Protein AF-A0A1F5RQN6-F1 (afdb_monomer)

Structure (mmCIF, N/CA/C/O backbone):
data_AF-A0A1F5RQN6-F1
#
_entry.id   AF-A0A1F5RQN6-F1
#
loop_
_atom_site.group_PDB
_atom_site.id
_atom_site.type_symbol
_atom_site.label_atom_id
_atom_site.label_alt_id
_atom_site.label_comp_id
_atom_site.label_asym_id
_atom_site.label_entity_id
_atom_site.label_seq_id
_atom_site.pdbx_PDB_ins_code
_atom_site.Cartn_x
_atom_site.Cartn_y
_atom_site.Cartn_z
_atom_site.occupancy
_atom_site.B_iso_or_equiv
_atom_site.auth_seq_id
_atom_site.auth_comp_id
_atom_site.auth_asym_id
_atom_site.auth_atom_id
_atom_site.pdbx_PDB_model_num
ATOM 1 N N . MET A 1 1 ? 6.051 15.902 18.518 1.00 79.50 1 MET A N 1
ATOM 2 C CA . MET A 1 1 ? 6.297 15.401 17.144 1.00 79.50 1 MET A CA 1
ATOM 3 C C . MET A 1 1 ? 7.301 16.284 16.442 1.00 79.50 1 MET A C 1
ATOM 5 O O . MET A 1 1 ? 7.229 17.501 16.579 1.00 79.50 1 MET A O 1
ATOM 9 N N . ARG A 1 2 ? 8.249 15.679 15.726 1.00 83.00 2 ARG A N 1
ATOM 10 C CA . ARG A 1 2 ? 9.379 16.375 15.097 1.00 83.00 2 ARG A CA 1
ATOM 11 C C . ARG A 1 2 ? 9.416 16.239 13.572 1.00 83.00 2 ARG A C 1
ATOM 13 O O . ARG A 1 2 ? 10.142 17.001 12.943 1.00 83.00 2 ARG A O 1
ATOM 20 N N . SER A 1 3 ? 8.643 15.328 12.976 1.00 94.00 3 SER A N 1
ATOM 21 C CA . SER A 1 3 ? 8.598 15.121 11.521 1.00 94.00 3 SER A CA 1
ATOM 22 C C . SER A 1 3 ? 7.196 14.785 11.002 1.00 94.00 3 SER A C 1
ATOM 24 O O . SER A 1 3 ? 6.334 14.342 11.763 1.00 94.00 3 SER A O 1
ATOM 26 N N . C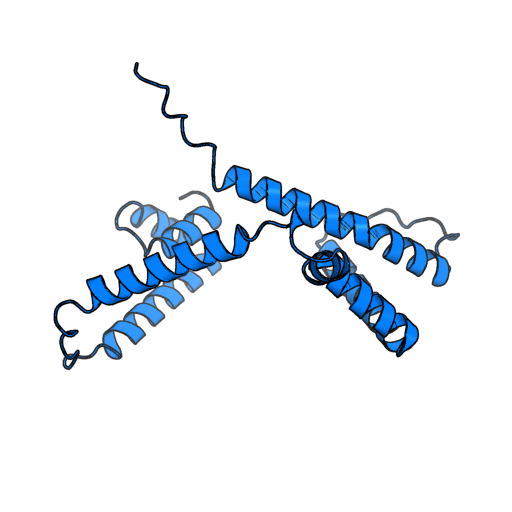YS A 1 4 ? 6.994 14.959 9.691 1.00 96.12 4 CYS A N 1
ATOM 27 C CA . CYS A 1 4 ? 5.764 14.561 9.001 1.00 96.12 4 CYS A CA 1
ATOM 28 C C . CYS A 1 4 ? 5.508 13.048 9.126 1.00 96.12 4 CYS A C 1
ATOM 30 O O . CYS A 1 4 ? 4.383 12.651 9.393 1.00 96.12 4 CYS A O 1
ATOM 32 N N . ASP A 1 5 ? 6.548 12.213 9.046 1.00 95.94 5 ASP A N 1
ATOM 33 C CA . ASP A 1 5 ? 6.421 10.750 9.163 1.00 95.94 5 ASP A CA 1
ATOM 34 C C . ASP A 1 5 ? 5.985 10.295 10.568 1.00 95.94 5 ASP A C 1
ATOM 36 O O . ASP A 1 5 ? 5.366 9.247 10.746 1.00 95.94 5 ASP A O 1
ATOM 40 N N . GLU A 1 6 ? 6.353 11.039 11.618 1.00 94.19 6 GLU A N 1
ATOM 41 C CA . GLU A 1 6 ? 5.825 10.801 12.969 1.00 94.19 6 GLU A CA 1
ATOM 42 C C . GLU A 1 6 ? 4.345 11.177 13.063 1.00 94.19 6 GLU A C 1
ATOM 44 O O . GLU A 1 6 ? 3.590 10.510 13.769 1.00 94.19 6 GLU A O 1
ATOM 49 N N . PHE A 1 7 ? 3.936 12.227 12.350 1.00 96.75 7 PHE A N 1
ATOM 50 C CA . PHE A 1 7 ? 2.548 12.666 12.279 1.00 96.75 7 PHE A CA 1
ATOM 51 C C . PHE A 1 7 ? 1.663 11.685 11.512 1.00 96.75 7 PHE A C 1
ATOM 53 O O . PHE A 1 7 ? 0.604 11.312 12.011 1.00 96.75 7 PHE A O 1
ATOM 60 N N . GLU A 1 8 ? 2.120 11.209 10.358 1.00 95.62 8 GLU A N 1
ATOM 61 C CA . GLU A 1 8 ? 1.417 10.200 9.562 1.00 95.62 8 GLU A CA 1
ATOM 62 C C . GLU A 1 8 ? 1.231 8.903 10.358 1.00 95.62 8 GLU A C 1
ATOM 64 O O . GLU A 1 8 ? 0.108 8.442 10.532 1.00 95.62 8 GLU A O 1
ATOM 69 N N . ARG A 1 9 ? 2.293 8.405 11.007 1.00 95.19 9 ARG A N 1
ATOM 70 C CA . ARG A 1 9 ? 2.189 7.231 11.891 1.00 95.19 9 ARG A CA 1
ATOM 71 C C . ARG A 1 9 ? 1.228 7.426 13.060 1.00 95.19 9 ARG A C 1
ATOM 73 O O . ARG A 1 9 ? 0.658 6.448 13.537 1.00 95.19 9 ARG A O 1
ATOM 80 N N . TRP A 1 10 ? 1.097 8.644 13.582 1.00 96.62 10 TRP A N 1
ATOM 81 C CA . TRP A 1 10 ? 0.136 8.947 14.645 1.00 96.62 10 TRP A CA 1
ATOM 82 C C . TRP A 1 10 ? -1.305 8.967 14.119 1.00 96.62 10 TRP A C 1
ATOM 84 O O . TRP A 1 10 ? -2.193 8.447 14.798 1.00 96.62 10 TRP A O 1
ATOM 94 N N . LEU A 1 11 ? -1.536 9.486 12.907 1.00 96.12 11 LEU A N 1
ATOM 95 C CA . LEU A 1 11 ? -2.833 9.380 12.232 1.00 96.12 11 LEU A CA 1
ATOM 96 C C . LEU A 1 11 ? -3.207 7.914 11.970 1.00 96.12 11 LEU A C 1
ATOM 98 O O . LEU A 1 11 ? -4.318 7.515 12.316 1.00 96.12 11 LEU A O 1
ATOM 102 N N . ASP A 1 12 ? -2.274 7.099 11.470 1.00 94.75 12 ASP A N 1
ATOM 103 C CA . ASP A 1 12 ? -2.488 5.667 11.194 1.00 94.75 12 ASP A CA 1
ATOM 104 C C . ASP A 1 12 ? -2.845 4.856 12.450 1.00 94.75 12 ASP A C 1
ATOM 106 O O . ASP A 1 12 ? -3.533 3.839 12.382 1.00 94.75 12 ASP A O 1
ATOM 110 N N . GLN A 1 13 ? -2.405 5.315 13.623 1.00 94.69 13 GLN A N 1
ATOM 111 C CA . GLN A 1 13 ? -2.754 4.724 14.919 1.00 94.69 13 GLN A CA 1
ATOM 112 C C . GLN A 1 13 ? -4.144 5.145 15.425 1.00 94.69 13 GLN A C 1
ATOM 114 O O . GLN A 1 13 ? -4.507 4.813 16.555 1.00 94.69 13 GLN A O 1
ATOM 119 N N . GLY A 1 14 ? -4.920 5.883 14.628 1.00 94.19 14 GLY A N 1
ATOM 120 C CA . GLY A 1 14 ? -6.246 6.364 15.008 1.00 94.19 14 GLY A CA 1
ATOM 121 C C . GLY A 1 14 ? -6.208 7.603 15.902 1.00 94.19 14 GLY A C 1
ATOM 122 O O . GLY A 1 14 ? -7.095 7.784 16.732 1.00 94.19 14 GLY A O 1
ATOM 123 N N . SER A 1 15 ? -5.186 8.453 15.757 1.00 94.44 15 SER A N 1
ATOM 124 C CA . SER A 1 15 ? -5.066 9.724 16.490 1.00 94.44 15 SER A CA 1
ATOM 125 C C . SER A 1 15 ? -5.155 9.573 18.022 1.00 94.44 15 SER A C 1
ATOM 127 O O . SER A 1 15 ? -6.013 10.192 18.664 1.00 94.44 15 SER A O 1
ATOM 129 N N . PRO A 1 16 ? -4.293 8.750 18.652 1.00 94.69 16 PRO A N 1
ATOM 130 C CA . PRO A 1 16 ? -4.359 8.508 20.088 1.00 94.69 16 PRO A CA 1
ATOM 131 C C . PRO A 1 16 ? -4.209 9.806 20.896 1.00 94.69 16 PRO A C 1
ATOM 133 O O . PRO A 1 16 ? -3.485 10.728 20.517 1.00 94.69 16 PRO A O 1
ATOM 136 N N . ALA A 1 17 ? -4.854 9.858 22.068 1.00 94.44 17 ALA A N 1
ATOM 137 C CA . ALA A 1 17 ? -4.801 11.027 22.954 1.00 94.44 17 ALA A CA 1
ATOM 138 C C . ALA A 1 17 ? -3.364 11.376 23.387 1.00 94.44 17 ALA A C 1
ATOM 140 O O . ALA A 1 17 ? -3.021 12.549 23.560 1.00 94.44 17 ALA A O 1
ATOM 141 N N . ALA A 1 18 ? -2.510 10.359 23.531 1.00 93.94 18 ALA A N 1
ATOM 142 C CA . ALA A 1 18 ? -1.083 10.546 23.740 1.00 93.94 18 ALA A CA 1
ATOM 143 C C . ALA A 1 18 ? -0.453 11.216 22.506 1.00 93.94 18 ALA A C 1
ATOM 145 O O . ALA A 1 18 ? -0.539 10.702 21.395 1.00 93.94 18 ALA A O 1
ATOM 146 N N . GLY A 1 19 ? 0.188 12.371 22.706 1.00 92.19 19 GLY A N 1
ATOM 147 C CA . GLY A 1 19 ? 0.828 13.128 21.624 1.00 92.19 19 GLY A CA 1
ATOM 148 C C . GLY A 1 19 ? -0.107 14.044 20.825 1.00 92.19 19 GLY A C 1
ATOM 149 O O . GLY A 1 19 ? 0.370 14.751 19.946 1.00 92.19 19 GLY A O 1
ATOM 150 N N . ALA A 1 20 ? -1.403 14.123 21.153 1.00 94.94 20 ALA A N 1
ATOM 151 C CA . ALA A 1 20 ? -2.356 14.953 20.407 1.00 94.94 20 ALA A CA 1
ATOM 152 C C . ALA A 1 20 ? -2.006 16.457 20.408 1.00 94.94 20 ALA A C 1
ATOM 154 O O . ALA A 1 20 ? -2.209 17.143 19.409 1.00 94.94 20 ALA A O 1
ATOM 155 N N . LEU A 1 21 ? -1.466 16.988 21.515 1.00 95.50 21 LEU A N 1
ATOM 156 C CA . LEU A 1 21 ? -1.033 18.393 21.589 1.00 95.50 21 LEU A CA 1
ATOM 157 C C . LEU A 1 21 ? 0.134 18.676 20.638 1.00 95.50 21 LEU A C 1
ATOM 159 O O . LEU A 1 21 ? 0.115 19.652 19.894 1.00 95.50 21 LEU A O 1
ATOM 163 N N . ASP A 1 22 ? 1.113 17.780 20.635 1.00 95.06 22 ASP A N 1
ATOM 164 C CA . ASP A 1 22 ? 2.277 17.827 19.762 1.00 95.06 22 ASP A CA 1
ATOM 165 C C . ASP A 1 22 ? 1.895 17.689 18.281 1.00 95.06 22 ASP A C 1
ATOM 167 O O . ASP A 1 22 ? 2.449 18.388 17.431 1.00 95.06 22 ASP A O 1
ATOM 171 N N . ALA A 1 23 ? 0.947 16.800 17.975 1.00 95.38 23 ALA A N 1
ATOM 172 C CA . ALA A 1 23 ? 0.424 16.583 16.632 1.00 95.38 23 ALA A CA 1
ATOM 173 C C . ALA A 1 23 ? -0.259 17.847 16.096 1.00 95.38 23 ALA A C 1
ATOM 175 O O . ALA A 1 23 ? 0.072 18.317 15.008 1.00 95.38 23 ALA A O 1
ATOM 176 N N . ARG A 1 24 ? -1.140 18.458 16.900 1.00 95.00 24 ARG A N 1
ATOM 177 C CA . ARG A 1 24 ? -1.833 19.708 16.547 1.00 95.00 24 ARG A CA 1
ATOM 178 C C . ARG A 1 24 ? -0.872 20.878 16.385 1.00 95.00 24 ARG A C 1
ATOM 180 O O . ARG A 1 24 ? -1.036 21.680 15.470 1.00 95.00 24 ARG A O 1
ATOM 187 N N . ALA A 1 25 ? 0.145 20.972 17.244 1.00 96.38 25 ALA A N 1
ATOM 188 C CA . ALA A 1 25 ? 1.187 21.985 17.105 1.00 96.38 25 ALA A CA 1
ATOM 189 C C . ALA A 1 25 ? 1.944 21.828 15.774 1.00 96.38 25 ALA A C 1
ATOM 191 O O . ALA A 1 25 ? 2.195 22.819 15.089 1.00 96.38 25 ALA A O 1
ATOM 192 N N . HIS A 1 26 ? 2.254 20.589 15.374 1.00 96.75 26 HIS A N 1
ATOM 193 C CA . HIS A 1 26 ? 2.890 20.306 14.088 1.00 96.75 26 HIS A CA 1
ATOM 194 C C . HIS A 1 26 ? 1.973 20.626 12.897 1.00 96.75 26 HIS A C 1
ATOM 196 O O . HIS A 1 26 ? 2.400 21.320 11.974 1.00 96.75 26 HIS A O 1
ATOM 202 N N . ALA A 1 27 ? 0.710 20.191 12.932 1.00 96.00 27 ALA A N 1
ATOM 203 C CA . ALA A 1 27 ? -0.275 20.497 11.895 1.00 96.00 27 ALA A CA 1
ATOM 204 C C . ALA A 1 27 ? -0.483 22.013 11.734 1.00 96.00 27 ALA A C 1
ATOM 206 O O . ALA A 1 27 ? -0.534 22.513 10.614 1.00 96.00 27 ALA A O 1
ATOM 207 N N . GLY A 1 28 ? -0.479 22.776 12.833 1.00 96.31 28 GLY A N 1
ATOM 208 C CA . GLY A 1 28 ? -0.529 24.241 12.791 1.00 96.31 28 GLY A CA 1
ATOM 209 C C . GLY A 1 28 ? 0.650 24.894 12.055 1.00 96.31 28 GLY A C 1
ATOM 210 O O . GLY A 1 28 ? 0.502 25.995 11.527 1.00 96.31 28 GLY A O 1
ATOM 211 N N . GLY A 1 29 ? 1.803 24.222 11.986 1.00 95.69 29 GLY A N 1
ATOM 212 C CA . GLY A 1 29 ? 2.990 24.683 11.261 1.00 95.69 29 GLY A CA 1
ATOM 213 C C . GLY A 1 29 ? 3.159 24.101 9.852 1.00 95.69 29 GLY A C 1
ATOM 214 O O . GLY A 1 29 ? 4.017 24.576 9.109 1.00 95.69 29 GLY A O 1
ATOM 215 N N . CYS A 1 30 ? 2.375 23.088 9.466 1.00 97.69 30 CYS A N 1
ATOM 216 C CA . CYS A 1 30 ? 2.558 22.337 8.223 1.00 97.69 30 CYS A CA 1
ATOM 217 C C . CYS A 1 30 ? 1.234 22.158 7.462 1.00 97.69 30 CYS A C 1
ATOM 219 O O . CYS A 1 30 ? 0.356 21.396 7.868 1.00 97.69 30 CYS A O 1
ATOM 221 N N . ALA A 1 31 ? 1.109 22.820 6.307 1.00 96.19 31 ALA A N 1
ATOM 222 C CA . ALA A 1 31 ? -0.130 22.838 5.526 1.00 96.19 31 ALA A CA 1
ATOM 223 C C . ALA A 1 31 ? -0.571 21.450 5.018 1.00 96.19 31 ALA A C 1
ATOM 225 O O . ALA A 1 31 ? -1.771 21.180 4.960 1.00 96.19 31 ALA A O 1
ATOM 226 N N . SER A 1 32 ? 0.371 20.566 4.667 1.00 95.12 32 SER A N 1
ATOM 227 C CA . SER A 1 32 ? 0.052 19.203 4.219 1.00 95.12 32 SER A CA 1
ATOM 228 C C . SER A 1 32 ? -0.484 18.343 5.364 1.00 95.12 32 SER A C 1
ATOM 230 O O . SER A 1 32 ? -1.524 17.707 5.207 1.00 95.12 32 SER A O 1
ATOM 232 N N . CYS A 1 33 ? 0.155 18.380 6.537 1.00 96.19 33 CYS A N 1
ATOM 233 C CA . CYS A 1 33 ? -0.312 17.659 7.724 1.00 96.19 33 CYS A CA 1
ATOM 234 C C . CYS A 1 33 ? -1.680 18.171 8.198 1.00 96.19 33 CYS A C 1
ATOM 236 O O . CYS A 1 33 ? -2.552 17.369 8.519 1.00 96.19 33 CYS A O 1
ATOM 238 N N . ALA A 1 34 ? -1.921 19.486 8.147 1.00 96.88 34 ALA A N 1
ATOM 239 C CA . ALA A 1 34 ? -3.237 20.057 8.443 1.00 96.88 34 ALA A CA 1
ATOM 240 C C . ALA A 1 34 ? -4.327 19.622 7.449 1.00 96.88 34 ALA A C 1
ATOM 242 O O . ALA A 1 34 ? -5.499 19.517 7.812 1.00 96.88 34 ALA A O 1
ATOM 243 N N . ALA A 1 35 ? -3.979 19.411 6.176 1.00 96.81 35 ALA A N 1
ATOM 244 C CA . ALA A 1 35 ? -4.917 18.874 5.193 1.00 96.81 35 ALA A CA 1
ATOM 245 C C . ALA A 1 35 ? -5.232 17.396 5.464 1.00 96.81 35 ALA A C 1
ATOM 247 O O . ALA A 1 35 ? -6.400 17.018 5.414 1.00 96.81 35 ALA A O 1
ATOM 248 N N . ALA A 1 36 ? -4.220 16.596 5.810 1.00 94.44 36 ALA A N 1
ATOM 249 C CA . ALA A 1 36 ? -4.395 15.192 6.178 1.00 94.44 36 ALA A CA 1
ATOM 250 C C . ALA A 1 36 ? -5.267 15.026 7.436 1.00 94.44 36 ALA A C 1
ATOM 252 O O . ALA A 1 36 ? -6.186 14.211 7.434 1.00 94.44 36 ALA A O 1
ATOM 253 N N . GLU A 1 37 ? -5.051 15.844 8.474 1.00 96.38 37 GLU A N 1
ATOM 254 C CA . GLU A 1 37 ? -5.879 15.829 9.691 1.00 96.38 37 GLU A CA 1
ATOM 255 C C . GLU A 1 37 ? -7.346 16.144 9.381 1.00 96.38 37 GLU A C 1
ATOM 257 O O . GLU A 1 37 ? -8.245 15.439 9.833 1.00 96.38 37 GLU A O 1
ATOM 262 N N . ARG A 1 38 ? -7.602 17.175 8.563 1.00 96.81 38 ARG A N 1
ATOM 263 C CA . ARG A 1 38 ? -8.968 17.525 8.149 1.00 96.81 38 ARG A CA 1
ATOM 264 C C . ARG A 1 38 ? -9.629 16.403 7.358 1.00 96.81 38 ARG A C 1
ATOM 266 O O . ARG A 1 38 ? -10.771 16.079 7.654 1.00 96.81 38 ARG A O 1
ATOM 273 N N . ALA A 1 39 ? -8.915 15.787 6.419 1.00 95.69 39 ALA A N 1
ATOM 274 C CA . ALA A 1 39 ? -9.438 14.659 5.654 1.00 95.69 39 ALA A CA 1
ATOM 275 C C . ALA A 1 39 ? -9.788 13.463 6.559 1.00 95.69 39 ALA A C 1
ATOM 277 O O . ALA A 1 39 ? -10.839 12.849 6.385 1.00 95.69 39 ALA A O 1
ATOM 278 N N . ALA A 1 40 ? -8.951 13.166 7.559 1.00 94.75 40 ALA A N 1
ATOM 279 C CA . ALA A 1 40 ? -9.232 12.122 8.543 1.00 94.75 40 ALA A CA 1
ATOM 280 C C . ALA A 1 40 ? -10.487 12.445 9.376 1.00 94.75 40 ALA A C 1
ATOM 282 O O . ALA A 1 40 ? -11.361 11.596 9.528 1.00 94.75 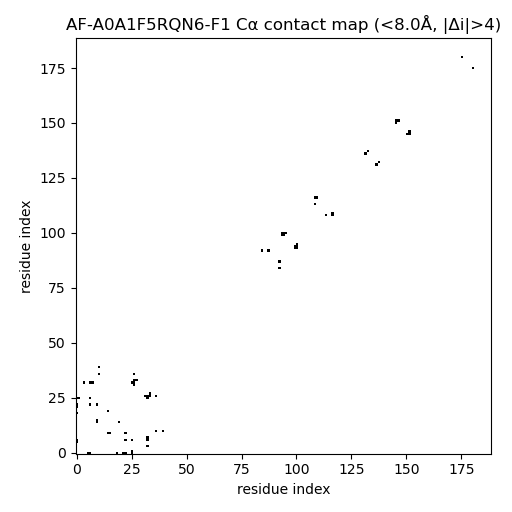4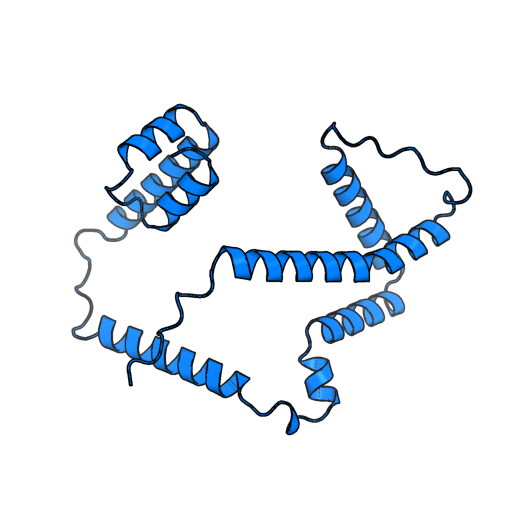0 ALA A O 1
ATOM 283 N N . LEU A 1 41 ? -10.628 13.686 9.854 1.00 94.31 41 LEU A N 1
ATOM 284 C CA . LEU A 1 41 ? -11.809 14.124 10.610 1.00 94.31 41 LEU A CA 1
ATOM 285 C C . LEU A 1 41 ? -13.091 14.129 9.765 1.00 94.31 41 LEU A C 1
ATOM 287 O O . LEU A 1 41 ? -14.154 13.761 10.261 1.00 94.31 41 LEU A O 1
ATOM 291 N N . GLU A 1 42 ? -13.005 14.537 8.498 1.00 95.56 42 GLU A N 1
ATOM 292 C CA . GLU A 1 42 ? -14.121 14.479 7.547 1.00 95.56 42 GLU A CA 1
ATOM 293 C C . GLU A 1 42 ? -14.571 13.034 7.313 1.00 95.56 42 GLU A C 1
ATOM 295 O O . GLU A 1 42 ? -15.773 12.760 7.311 1.00 95.56 42 GLU A O 1
ATOM 300 N N . LEU A 1 43 ? -13.622 12.102 7.179 1.00 92.81 43 LEU A N 1
ATOM 301 C CA . LEU A 1 43 ? -13.918 10.678 7.060 1.00 92.81 43 LEU A CA 1
ATOM 302 C C . LEU A 1 43 ? -14.592 10.136 8.326 1.00 92.81 43 LEU A C 1
ATOM 304 O O . LEU A 1 43 ? -15.620 9.472 8.219 1.00 92.81 43 LEU A O 1
ATOM 308 N N . GLU A 1 44 ? -14.073 10.453 9.513 1.00 91.75 44 GLU A N 1
ATOM 309 C CA . GLU A 1 44 ? -14.683 10.048 10.788 1.00 91.75 44 GLU A CA 1
ATOM 310 C C . GLU A 1 44 ? -16.103 10.611 10.949 1.00 91.75 44 GLU A C 1
ATOM 312 O O . GLU A 1 44 ? -17.021 9.901 11.360 1.00 91.75 44 GLU A O 1
ATOM 317 N N . ALA A 1 45 ? -16.335 11.863 10.547 1.00 91.00 45 ALA A N 1
ATOM 318 C CA . ALA A 1 45 ? -17.670 12.459 10.544 1.00 91.00 45 ALA A CA 1
ATOM 319 C C . ALA A 1 45 ? -18.610 11.775 9.531 1.00 91.00 45 ALA A C 1
ATOM 321 O O . ALA A 1 45 ? -19.782 11.517 9.833 1.00 91.00 45 ALA A O 1
ATOM 322 N N . ALA A 1 46 ? -18.114 11.443 8.337 1.00 90.19 46 ALA A N 1
ATOM 323 C CA . ALA A 1 46 ? -18.872 10.703 7.330 1.00 90.19 46 ALA A CA 1
ATOM 324 C C . ALA A 1 46 ? -19.219 9.286 7.815 1.00 90.19 46 ALA A C 1
ATOM 326 O O . ALA A 1 46 ? -20.343 8.819 7.630 1.00 90.19 46 ALA A O 1
ATOM 327 N N . LEU A 1 47 ? -18.293 8.619 8.503 1.00 87.75 47 LEU A N 1
ATOM 328 C CA . LEU A 1 47 ? -18.540 7.321 9.117 1.00 87.75 47 LEU A CA 1
ATOM 329 C C . LEU A 1 47 ? -19.548 7.442 10.259 1.00 87.75 47 LEU A C 1
ATOM 331 O O . LEU A 1 47 ? -20.499 6.666 10.289 1.00 87.75 47 LEU A O 1
ATOM 335 N N . ALA A 1 48 ? -19.417 8.423 11.150 1.00 86.44 48 ALA A N 1
ATOM 336 C CA . ALA A 1 48 ? -20.360 8.634 12.249 1.00 86.44 48 ALA A CA 1
ATOM 337 C C . ALA A 1 48 ? -21.790 8.916 11.752 1.00 86.44 48 ALA A C 1
ATOM 339 O O . ALA A 1 48 ? -22.759 8.439 12.340 1.00 86.44 48 ALA A O 1
ATOM 340 N N . THR A 1 49 ? -21.932 9.653 10.647 1.00 84.06 49 THR A N 1
ATOM 341 C CA . THR A 1 49 ? -23.240 9.922 10.027 1.00 84.06 49 THR A CA 1
ATOM 342 C C . THR A 1 49 ? -23.799 8.709 9.282 1.00 84.06 49 THR A C 1
ATOM 344 O O . THR A 1 49 ? -24.999 8.443 9.378 1.00 84.06 49 THR A O 1
ATOM 347 N N . ALA A 1 50 ? -22.955 7.934 8.592 1.00 79.44 50 ALA A N 1
ATOM 348 C CA . ALA A 1 50 ? -23.352 6.678 7.951 1.00 79.44 50 ALA A CA 1
ATOM 349 C C . ALA A 1 50 ? -23.785 5.613 8.976 1.00 79.44 50 ALA A C 1
ATOM 351 O O . ALA A 1 50 ? -24.747 4.881 8.746 1.00 79.44 50 ALA A O 1
ATOM 352 N N . HIS A 1 51 ? -23.132 5.574 10.139 1.00 71.19 51 HIS A N 1
ATOM 353 C CA . HIS A 1 51 ? -23.492 4.743 11.290 1.00 71.19 51 HIS A CA 1
ATOM 354 C C . HIS A 1 51 ? -24.588 5.394 12.151 1.00 71.19 51 HIS A C 1
ATOM 356 O O . HIS A 1 51 ? -24.518 5.333 13.375 1.00 71.19 51 HIS A O 1
ATOM 362 N N . GLY A 1 52 ? -25.587 6.039 11.530 1.00 65.75 52 GLY A N 1
ATOM 363 C CA . GLY A 1 52 ? -26.665 6.755 12.223 1.00 65.75 52 GLY A CA 1
ATOM 364 C C . GLY A 1 52 ? -27.377 5.936 13.322 1.00 65.75 52 GLY A C 1
ATOM 365 O O . GLY A 1 52 ? -27.143 4.742 13.475 1.00 65.75 52 GLY A O 1
ATOM 366 N N . PRO A 1 53 ? -28.321 6.523 14.080 1.00 63.25 53 PRO A N 1
ATOM 367 C CA . PRO A 1 53 ? -28.903 5.932 15.302 1.00 63.25 53 PRO A CA 1
ATOM 368 C C . PRO A 1 53 ? -29.615 4.571 15.130 1.00 63.25 53 PRO A C 1
ATOM 370 O O . PRO A 1 53 ? -30.053 3.978 16.111 1.00 63.25 53 PRO A O 1
ATOM 373 N N . ALA A 1 54 ? -29.719 4.065 13.900 1.00 60.84 54 ALA A N 1
ATOM 374 C CA . ALA A 1 54 ? -30.232 2.752 13.536 1.00 60.84 54 ALA A CA 1
ATOM 375 C C . ALA A 1 54 ? -29.120 1.728 13.217 1.00 60.84 54 ALA A C 1
ATOM 377 O O . ALA A 1 54 ? -29.344 0.821 12.410 1.00 60.84 54 ALA A O 1
ATOM 378 N N . VAL A 1 55 ? -27.927 1.838 13.823 1.00 68.69 55 VAL A N 1
ATOM 379 C CA . VAL A 1 55 ? -26.950 0.735 13.801 1.00 68.69 55 VAL A CA 1
ATOM 380 C C . VAL A 1 55 ? -27.618 -0.471 14.444 1.00 68.69 55 VAL A C 1
ATOM 382 O O . VAL A 1 55 ? -27.780 -0.560 15.661 1.00 68.69 55 VAL A O 1
ATOM 385 N N . THR A 1 56 ? -28.052 -1.397 13.595 1.00 74.12 56 THR A N 1
ATOM 386 C CA . THR A 1 56 ? -28.577 -2.675 14.051 1.00 74.12 56 THR A CA 1
ATOM 387 C C . THR A 1 56 ? -27.438 -3.356 14.802 1.00 74.12 56 THR A C 1
ATOM 389 O O . THR A 1 56 ? -26.352 -3.490 14.228 1.00 74.12 56 THR A O 1
ATOM 392 N N . PRO A 1 57 ? -27.626 -3.737 16.078 1.00 77.50 57 PRO A N 1
ATOM 393 C CA . PRO A 1 57 ? -26.564 -4.367 16.841 1.00 77.50 57 PRO A CA 1
ATOM 394 C C . PRO A 1 57 ? -26.061 -5.585 16.068 1.00 77.50 57 PRO A C 1
ATOM 396 O O . PRO A 1 57 ? -26.856 -6.392 15.576 1.00 77.50 57 PRO A O 1
ATOM 399 N N . ALA A 1 58 ? -24.738 -5.694 15.930 1.00 80.62 58 ALA A N 1
ATOM 400 C CA . ALA A 1 58 ? -24.135 -6.840 15.271 1.00 80.62 58 ALA A CA 1
ATOM 401 C C . ALA A 1 58 ? -24.642 -8.127 15.949 1.00 80.62 58 ALA A C 1
ATOM 403 O O . ALA A 1 58 ? -24.749 -8.161 17.182 1.00 80.62 58 ALA A O 1
ATOM 404 N N . PRO A 1 59 ? -24.957 -9.190 15.186 1.00 86.56 59 PRO A N 1
ATOM 405 C CA . PRO A 1 59 ? -25.415 -10.440 15.771 1.00 86.56 59 PRO A CA 1
ATOM 406 C C . PRO A 1 59 ? -24.443 -10.925 16.855 1.00 86.56 59 PRO A C 1
ATOM 408 O O . PRO A 1 59 ? -23.224 -10.791 16.682 1.00 86.56 59 PRO A O 1
ATOM 411 N N . PRO A 1 60 ? -24.934 -11.533 17.950 1.00 90.12 60 PRO A N 1
ATOM 412 C CA . PRO A 1 60 ? -24.057 -12.055 18.987 1.00 90.12 60 PRO A CA 1
ATOM 413 C C . PRO A 1 60 ? -23.019 -13.006 18.372 1.00 90.12 60 PRO A C 1
ATOM 415 O O . PRO A 1 60 ? -23.306 -13.800 17.467 1.00 90.12 60 PRO A O 1
ATOM 418 N N . GLY A 1 61 ? -21.766 -12.863 18.803 1.00 91.00 61 GLY A N 1
ATOM 419 C CA . GLY A 1 61 ? -20.654 -13.653 18.278 1.00 91.00 61 GLY A CA 1
ATOM 420 C C . GLY A 1 61 ? -20.230 -13.316 16.841 1.00 91.00 61 GLY A C 1
ATOM 421 O O . GLY A 1 61 ? -19.513 -14.113 16.239 1.00 91.00 61 GLY A O 1
ATOM 422 N N . PHE A 1 62 ? -20.647 -12.186 16.256 1.00 91.31 62 PHE A N 1
ATOM 423 C CA . PHE A 1 62 ? -20.154 -11.747 14.941 1.00 91.31 62 PHE A CA 1
ATOM 424 C C . PHE A 1 62 ? -18.632 -11.539 14.943 1.00 91.31 62 PHE A C 1
ATOM 426 O O . PHE A 1 62 ? -17.932 -12.198 14.177 1.00 91.31 62 PHE A O 1
ATOM 433 N N . THR A 1 63 ? -18.108 -10.713 15.855 1.00 92.94 63 THR A N 1
ATOM 434 C CA . THR A 1 63 ? -16.666 -10.431 15.945 1.00 92.94 63 THR A CA 1
ATOM 435 C C . THR A 1 63 ? -15.831 -11.698 16.175 1.00 92.94 63 THR A C 1
ATOM 437 O O . THR A 1 63 ? -14.921 -11.933 15.384 1.00 92.94 63 THR A O 1
ATOM 440 N N . PRO A 1 64 ? -16.156 -12.588 17.141 1.00 93.94 64 PRO A N 1
ATOM 441 C CA . PRO A 1 64 ? -15.461 -13.869 17.285 1.00 93.94 64 PRO A CA 1
ATOM 442 C C . PRO A 1 64 ? -15.453 -14.721 16.010 1.00 93.94 64 PRO A C 1
ATOM 444 O O . PRO A 1 64 ? -14.425 -15.301 15.676 1.00 93.94 64 PRO A O 1
ATOM 447 N N . ARG A 1 65 ? -16.569 -14.779 15.266 1.00 93.38 65 ARG A N 1
ATOM 448 C CA . ARG A 1 65 ? -16.654 -15.546 14.010 1.00 93.38 65 ARG A CA 1
ATOM 449 C C . ARG A 1 65 ? -15.795 -14.950 12.900 1.00 93.38 65 ARG A C 1
ATOM 451 O O . ARG A 1 65 ? -15.143 -15.701 12.179 1.00 93.38 65 ARG A O 1
ATOM 458 N N . VAL A 1 66 ? -15.793 -13.626 12.755 1.00 94.56 66 VAL A N 1
ATOM 459 C CA . VAL A 1 66 ? -14.948 -12.934 11.771 1.00 94.56 66 VAL A CA 1
ATOM 460 C C . VAL A 1 66 ? -13.476 -13.145 12.104 1.00 94.56 66 VAL A C 1
ATOM 462 O O . VAL A 1 66 ? -12.723 -13.570 11.235 1.00 94.56 66 VAL A O 1
ATOM 465 N N . MET A 1 67 ? -13.085 -12.949 13.364 1.00 93.31 67 MET A N 1
ATOM 466 C CA . MET A 1 67 ? -11.702 -13.149 13.800 1.00 93.31 67 MET A CA 1
ATOM 467 C C . MET A 1 67 ? -11.250 -14.604 13.636 1.00 93.31 67 MET A C 1
ATOM 469 O O . MET A 1 67 ? -10.163 -14.840 13.120 1.00 93.31 67 MET A O 1
ATOM 473 N N . ALA A 1 68 ? -12.097 -15.581 13.974 1.00 94.50 68 ALA A N 1
ATOM 474 C CA . ALA A 1 68 ? -11.801 -16.995 13.738 1.00 94.50 68 ALA A CA 1
ATOM 475 C C . ALA A 1 68 ? -11.623 -17.308 12.243 1.00 94.50 68 ALA A C 1
ATOM 477 O O . ALA A 1 68 ? -10.758 -18.095 11.866 1.00 94.50 68 ALA A O 1
ATOM 478 N N . ARG A 1 69 ? -12.415 -16.670 11.373 1.00 92.06 69 ARG A N 1
ATOM 479 C CA . ARG A 1 69 ? -12.292 -16.837 9.921 1.00 92.06 69 ARG A CA 1
ATOM 480 C C . ARG A 1 69 ? -11.018 -16.198 9.372 1.00 92.06 69 ARG A C 1
ATOM 482 O O . ARG A 1 69 ? -10.397 -16.797 8.502 1.00 92.06 69 ARG A O 1
ATOM 489 N N . ILE A 1 70 ? -10.633 -15.020 9.865 1.00 92.44 70 ILE A N 1
ATOM 490 C CA . ILE A 1 70 ? -9.370 -14.363 9.496 1.00 92.44 70 ILE A CA 1
ATOM 491 C C . ILE A 1 70 ? -8.188 -15.241 9.911 1.00 92.44 70 ILE A C 1
ATOM 493 O O . ILE A 1 70 ? -7.356 -15.549 9.063 1.00 92.44 70 ILE A O 1
ATOM 497 N N . ALA A 1 71 ? -8.172 -15.729 11.155 1.00 90.88 71 ALA A N 1
ATOM 498 C CA . ALA A 1 71 ? -7.130 -16.630 11.645 1.00 90.88 71 ALA A CA 1
ATOM 499 C C . ALA A 1 71 ? -7.015 -17.897 10.778 1.00 90.88 71 ALA A C 1
ATOM 501 O O . ALA A 1 71 ? -5.929 -18.233 10.316 1.00 90.88 71 ALA A O 1
ATOM 502 N N . ALA A 1 72 ? -8.144 -18.537 10.450 1.00 90.62 72 ALA A N 1
ATOM 503 C CA . ALA A 1 72 ? -8.155 -19.706 9.572 1.00 90.62 72 ALA A CA 1
ATOM 504 C C . ALA A 1 72 ? -7.615 -19.402 8.159 1.00 90.62 72 ALA A C 1
ATOM 506 O O . ALA A 1 72 ? -6.934 -20.235 7.562 1.00 90.62 72 ALA A O 1
ATOM 507 N N . PHE A 1 73 ? -7.896 -18.215 7.608 1.00 87.69 73 PHE A N 1
ATOM 508 C CA . PHE A 1 73 ? -7.329 -17.788 6.325 1.00 87.69 73 PHE A CA 1
ATOM 509 C C . PHE A 1 73 ? -5.825 -17.535 6.403 1.00 87.69 73 PHE A C 1
ATOM 511 O O . PHE A 1 73 ? -5.106 -17.887 5.470 1.00 87.69 73 PHE A O 1
ATOM 518 N N . GLU A 1 74 ? -5.343 -16.924 7.482 1.00 84.38 74 GLU A N 1
ATOM 519 C CA . GLU A 1 74 ? -3.915 -16.681 7.686 1.00 84.38 74 GLU A CA 1
ATOM 520 C C . GLU A 1 74 ? -3.146 -17.993 7.835 1.00 84.38 74 GLU A C 1
ATOM 522 O O . GLU A 1 74 ? -2.139 -18.182 7.152 1.00 84.38 74 GLU A O 1
ATOM 527 N N . GLU A 1 75 ? -3.664 -18.930 8.628 1.00 83.75 75 GLU A N 1
ATOM 528 C CA . GLU A 1 75 ? -3.122 -20.285 8.759 1.00 83.75 75 GLU A CA 1
ATOM 529 C C . GLU A 1 75 ? -3.107 -21.015 7.412 1.00 83.75 75 GLU A C 1
ATOM 531 O O . GLU A 1 75 ? -2.079 -21.567 7.017 1.00 83.75 75 GLU A O 1
ATOM 536 N N . ALA A 1 76 ? -4.208 -20.959 6.654 1.00 80.94 76 ALA A N 1
ATOM 537 C CA . ALA A 1 76 ? -4.284 -21.563 5.327 1.00 80.94 76 ALA A CA 1
ATOM 538 C C . ALA A 1 76 ? -3.313 -20.912 4.332 1.00 80.94 76 ALA A C 1
ATOM 540 O O . ALA A 1 76 ? -2.723 -21.608 3.508 1.00 80.94 76 ALA A O 1
ATOM 541 N N . ARG A 1 77 ? -3.111 -19.591 4.402 1.00 76.25 77 ARG A N 1
ATOM 542 C CA . ARG A 1 77 ? -2.150 -18.873 3.554 1.00 76.25 77 ARG A CA 1
ATOM 543 C C . ARG A 1 77 ? -0.716 -19.279 3.879 1.00 76.25 77 ARG A C 1
ATOM 545 O O . ARG A 1 77 ? 0.057 -19.534 2.962 1.00 76.25 77 ARG A O 1
ATOM 552 N N . VAL A 1 78 ? -0.373 -19.372 5.164 1.00 73.81 78 VAL A N 1
ATOM 553 C CA . VAL A 1 78 ? 0.943 -19.850 5.611 1.00 73.81 78 VAL A CA 1
ATOM 554 C C . VAL A 1 78 ? 1.155 -21.304 5.182 1.00 73.81 78 VAL A C 1
ATOM 556 O O . VAL A 1 78 ? 2.212 -21.622 4.648 1.00 73.81 78 VAL A O 1
ATOM 559 N N . ALA A 1 79 ? 0.143 -22.165 5.317 1.00 70.06 79 ALA A N 1
ATOM 560 C CA . ALA A 1 79 ? 0.203 -23.553 4.862 1.00 70.06 79 ALA A CA 1
ATOM 561 C C . ALA A 1 79 ? 0.316 -23.676 3.329 1.00 70.06 79 ALA A C 1
ATOM 563 O O . ALA A 1 79 ? 1.056 -24.521 2.835 1.00 70.06 79 ALA A O 1
ATOM 564 N N . ALA A 1 80 ? -0.367 -22.816 2.569 1.00 64.75 80 ALA A N 1
ATOM 565 C CA . ALA A 1 80 ? -0.276 -22.774 1.110 1.00 64.75 80 ALA A CA 1
ATOM 566 C C . ALA A 1 80 ? 1.099 -22.289 0.624 1.00 64.75 80 ALA A C 1
ATOM 568 O O . ALA A 1 80 ? 1.582 -22.757 -0.401 1.00 64.75 80 ALA A O 1
ATOM 569 N N . TRP A 1 81 ? 1.750 -21.386 1.358 1.00 62.19 81 TRP A N 1
ATOM 570 C CA . TRP A 1 81 ? 3.139 -20.993 1.094 1.00 62.19 81 TRP A CA 1
ATOM 571 C C . TRP A 1 81 ? 4.164 -22.008 1.604 1.00 62.19 81 TRP A C 1
ATOM 573 O O . TRP A 1 81 ? 5.299 -22.002 1.143 1.00 62.19 81 TRP A O 1
ATOM 583 N N . ALA A 1 82 ? 3.763 -22.894 2.515 1.00 60.06 82 ALA A N 1
ATOM 584 C CA . ALA A 1 82 ? 4.556 -24.029 2.971 1.00 60.06 82 ALA A CA 1
ATOM 585 C C . ALA A 1 82 ? 4.388 -25.280 2.088 1.00 60.06 82 ALA A C 1
ATOM 587 O O . ALA A 1 82 ? 4.951 -26.325 2.419 1.00 60.06 82 ALA A O 1
ATOM 588 N N . LEU A 1 83 ? 3.638 -25.203 0.976 1.00 59.16 83 LEU A N 1
ATOM 589 C CA . LEU A 1 83 ? 3.724 -26.216 -0.075 1.00 59.16 83 LEU A CA 1
ATOM 590 C C . LEU A 1 83 ? 5.182 -26.294 -0.514 1.00 59.16 83 LEU A C 1
ATOM 592 O O . LEU A 1 83 ? 5.737 -25.324 -1.019 1.00 59.16 83 LEU A O 1
ATOM 596 N N . ASP A 1 84 ? 5.782 -27.451 -0.255 1.00 62.19 84 ASP A N 1
ATOM 597 C CA . ASP A 1 84 ? 7.192 -27.724 -0.468 1.00 62.19 84 ASP A CA 1
ATOM 598 C C . ASP A 1 84 ? 7.576 -27.322 -1.897 1.00 62.19 84 ASP A C 1
ATOM 600 O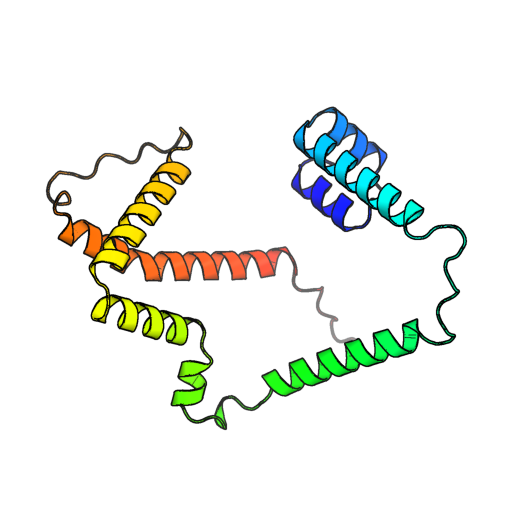 O . ASP A 1 84 ? 7.163 -27.963 -2.869 1.00 62.19 84 ASP A O 1
ATOM 604 N N . ASP A 1 85 ? 8.343 -26.237 -2.036 1.00 61.38 85 ASP A N 1
ATOM 605 C CA . ASP A 1 85 ? 8.828 -25.735 -3.326 1.00 61.38 85 ASP A CA 1
ATOM 606 C C . ASP A 1 85 ? 9.505 -26.872 -4.115 1.00 61.38 85 ASP A C 1
ATOM 608 O O . ASP A 1 85 ? 9.480 -26.904 -5.347 1.00 61.38 85 ASP A O 1
ATOM 612 N N . ALA A 1 86 ? 10.063 -27.869 -3.418 1.00 63.00 86 ALA A N 1
ATOM 613 C CA . ALA A 1 86 ? 10.661 -29.059 -4.006 1.00 63.00 86 ALA A CA 1
ATOM 614 C C . ALA A 1 86 ? 9.670 -29.948 -4.787 1.00 63.00 86 ALA A C 1
ATOM 616 O O . ALA A 1 86 ? 10.085 -30.575 -5.766 1.00 63.00 86 ALA A O 1
ATOM 617 N N . ALA A 1 87 ? 8.388 -29.980 -4.410 1.00 76.19 87 ALA A N 1
ATOM 618 C CA . ALA A 1 87 ? 7.365 -30.840 -5.012 1.00 76.19 87 ALA A CA 1
ATOM 619 C C . ALA A 1 87 ? 6.779 -30.281 -6.321 1.00 76.19 87 ALA A C 1
ATOM 621 O O . ALA A 1 87 ? 6.171 -31.020 -7.100 1.00 76.19 87 ALA A O 1
ATOM 622 N N . LEU A 1 88 ? 6.965 -28.987 -6.591 1.00 77.50 88 LEU A N 1
ATOM 623 C CA . LEU A 1 88 ? 6.490 -28.363 -7.820 1.00 77.50 88 LEU A CA 1
ATOM 624 C C . LEU A 1 88 ? 7.473 -28.607 -8.979 1.00 77.50 88 LEU A C 1
ATOM 626 O O . LEU A 1 88 ? 8.689 -28.445 -8.815 1.00 77.50 88 LEU A O 1
ATOM 630 N N . PRO A 1 89 ? 6.980 -28.935 -10.190 1.00 85.12 89 PRO A N 1
ATOM 631 C CA . PRO A 1 89 ? 7.814 -28.969 -11.383 1.00 85.12 89 PRO A CA 1
ATOM 632 C C . PRO A 1 89 ? 8.556 -27.642 -11.578 1.00 85.12 89 PRO A C 1
ATOM 634 O O . PRO A 1 89 ? 8.007 -26.565 -11.339 1.00 85.12 89 PRO A O 1
ATOM 637 N N . TRP A 1 90 ? 9.800 -27.702 -12.058 1.00 84.50 90 TRP A N 1
ATOM 638 C CA . TRP A 1 90 ? 10.671 -26.525 -12.175 1.00 84.50 90 TRP A CA 1
ATOM 639 C C . TRP A 1 90 ? 10.054 -25.377 -12.990 1.00 84.50 90 TRP A C 1
ATOM 641 O O . TRP A 1 90 ? 10.310 -24.214 -12.693 1.00 84.50 90 TRP A O 1
ATOM 651 N N . TRP A 1 91 ? 9.216 -25.690 -13.980 1.00 80.56 91 TRP A N 1
ATOM 652 C CA . TRP A 1 91 ? 8.525 -24.698 -14.803 1.00 80.56 91 TRP A CA 1
ATOM 653 C C . TRP A 1 91 ? 7.391 -23.994 -14.043 1.00 80.56 91 TRP A C 1
ATOM 655 O O . TRP A 1 91 ? 7.170 -22.806 -14.260 1.00 80.56 91 TRP A O 1
ATOM 665 N N . VAL A 1 92 ? 6.724 -24.677 -13.103 1.00 80.44 92 VAL A N 1
ATOM 666 C CA . VAL A 1 92 ? 5.720 -24.063 -12.214 1.00 80.44 92 VAL A CA 1
ATOM 667 C C . VAL A 1 92 ? 6.405 -23.118 -11.236 1.00 80.44 92 VAL A C 1
ATOM 669 O O . VAL A 1 92 ? 5.956 -21.990 -11.068 1.00 80.44 92 VAL A O 1
ATOM 672 N N . ARG A 1 93 ? 7.541 -23.534 -10.657 1.00 78.44 93 ARG A N 1
ATOM 673 C CA . ARG A 1 93 ? 8.367 -22.655 -9.812 1.00 78.44 93 ARG A CA 1
ATOM 674 C C . ARG A 1 93 ? 8.833 -21.417 -10.566 1.00 78.44 93 ARG A C 1
ATOM 676 O O . ARG A 1 93 ? 8.757 -20.311 -10.047 1.00 78.44 93 ARG A O 1
ATOM 683 N N . ALA A 1 94 ? 9.292 -21.603 -11.801 1.00 76.62 94 ALA A N 1
ATOM 684 C CA . ALA A 1 94 ? 9.699 -20.498 -12.651 1.00 76.62 94 ALA A CA 1
ATOM 685 C C . ALA A 1 94 ? 8.519 -19.550 -12.922 1.00 76.62 94 ALA A C 1
ATOM 687 O O . ALA A 1 94 ? 8.691 -18.348 -12.789 1.00 76.62 94 ALA A O 1
ATOM 688 N N . ALA A 1 95 ? 7.316 -20.060 -13.207 1.00 75.44 95 ALA A N 1
ATOM 689 C CA . ALA A 1 95 ? 6.126 -19.233 -13.432 1.00 75.44 95 ALA A CA 1
ATOM 690 C C . ALA A 1 95 ? 5.599 -18.534 -12.161 1.00 75.44 95 ALA A C 1
ATOM 692 O O . ALA A 1 95 ? 5.047 -17.440 -12.253 1.00 75.44 95 ALA A O 1
ATOM 693 N N . ALA A 1 96 ? 5.781 -19.139 -10.984 1.00 76.62 96 ALA A N 1
ATOM 694 C CA . ALA A 1 96 ? 5.398 -18.559 -9.696 1.00 76.62 96 ALA A CA 1
ATOM 695 C C . ALA A 1 96 ? 6.330 -17.417 -9.256 1.00 76.62 96 ALA A C 1
ATOM 697 O O . ALA A 1 96 ? 5.955 -16.600 -8.413 1.00 76.6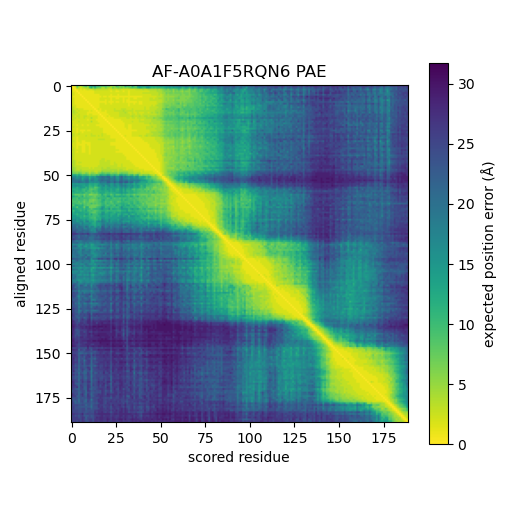2 96 ALA A O 1
ATOM 698 N N . GLN A 1 97 ? 7.534 -17.327 -9.833 1.00 77.19 97 GLN A N 1
ATOM 699 C CA . GLN A 1 97 ? 8.441 -16.218 -9.573 1.00 77.19 97 GLN A CA 1
ATOM 700 C C . GLN A 1 97 ? 7.990 -14.967 -10.346 1.00 77.19 97 GLN A C 1
ATOM 702 O O . GLN A 1 97 ? 8.008 -14.965 -11.582 1.00 77.19 97 GLN A O 1
ATOM 707 N N . PRO A 1 98 ? 7.660 -13.859 -9.653 1.00 73.69 98 PRO A N 1
ATOM 708 C CA . PRO A 1 98 ? 7.170 -12.642 -10.301 1.00 73.69 98 PRO A CA 1
ATOM 709 C C . PRO A 1 98 ? 8.195 -12.051 -11.278 1.00 73.69 98 PRO A C 1
ATOM 711 O O . PRO A 1 98 ? 7.818 -11.483 -12.300 1.00 73.69 98 PRO A O 1
ATOM 714 N N . ALA A 1 99 ? 9.492 -12.242 -11.013 1.00 75.94 99 ALA A N 1
ATOM 715 C CA . ALA A 1 99 ? 10.567 -11.817 -11.906 1.00 75.94 99 ALA A CA 1
ATOM 716 C C . ALA A 1 99 ? 10.532 -12.548 -13.257 1.00 75.94 99 ALA A C 1
ATOM 718 O O . ALA A 1 99 ? 10.688 -11.921 -14.302 1.00 75.94 99 ALA A O 1
ATOM 719 N N . THR A 1 100 ? 10.288 -13.858 -13.252 1.00 74.62 100 THR A N 1
ATOM 720 C CA . THR A 1 100 ? 10.250 -14.670 -14.473 1.00 74.62 100 THR A CA 1
ATOM 721 C C . THR A 1 100 ? 8.982 -14.395 -15.271 1.00 74.62 100 THR A C 1
ATOM 723 O O . THR A 1 100 ? 9.056 -14.242 -16.487 1.00 74.62 100 THR A O 1
ATOM 726 N N . ALA A 1 101 ? 7.832 -14.247 -14.602 1.00 76.56 101 ALA A N 1
ATOM 727 C CA . ALA A 1 101 ? 6.596 -13.823 -15.260 1.00 76.56 101 ALA A CA 1
ATOM 728 C C . ALA A 1 101 ? 6.782 -12.466 -15.961 1.00 76.56 101 ALA A C 1
ATOM 730 O O . ALA A 1 101 ? 6.439 -12.318 -17.135 1.00 76.56 101 ALA A O 1
ATOM 731 N N . LEU A 1 102 ? 7.410 -11.504 -15.278 1.00 77.00 102 LEU A N 1
ATOM 732 C CA . LEU A 1 102 ? 7.718 -10.190 -15.838 1.00 77.00 102 LEU A CA 1
ATOM 733 C C . LEU A 1 102 ? 8.721 -10.281 -17.000 1.00 77.00 102 LEU A C 1
ATOM 735 O O . LEU A 1 102 ? 8.509 -9.644 -18.029 1.00 77.00 102 LEU A O 1
ATOM 739 N N . ALA A 1 103 ? 9.757 -11.116 -16.893 1.00 80.94 103 ALA A N 1
ATOM 740 C CA . ALA A 1 103 ? 10.712 -11.355 -17.976 1.00 80.94 103 ALA A CA 1
ATOM 741 C C . ALA A 1 103 ? 10.050 -11.980 -19.216 1.00 80.94 103 ALA A C 1
ATOM 743 O O . ALA A 1 103 ? 10.324 -11.549 -20.334 1.00 80.94 103 ALA A O 1
ATOM 744 N N . CYS A 1 104 ? 9.143 -12.947 -19.040 1.00 79.38 104 CYS A N 1
ATOM 745 C CA . CYS A 1 104 ? 8.384 -13.546 -20.138 1.00 79.38 104 CYS A CA 1
ATOM 746 C C . CYS A 1 104 ? 7.439 -12.538 -20.800 1.00 79.38 104 CYS A C 1
ATOM 748 O O . CYS A 1 104 ? 7.369 -12.490 -22.028 1.00 79.38 104 CYS A O 1
ATOM 750 N N . VAL A 1 105 ? 6.748 -11.709 -20.009 1.00 79.88 105 VAL A N 1
ATOM 751 C CA . VAL A 1 105 ? 5.883 -10.641 -20.532 1.00 79.88 105 VAL A CA 1
ATOM 752 C C . VAL A 1 1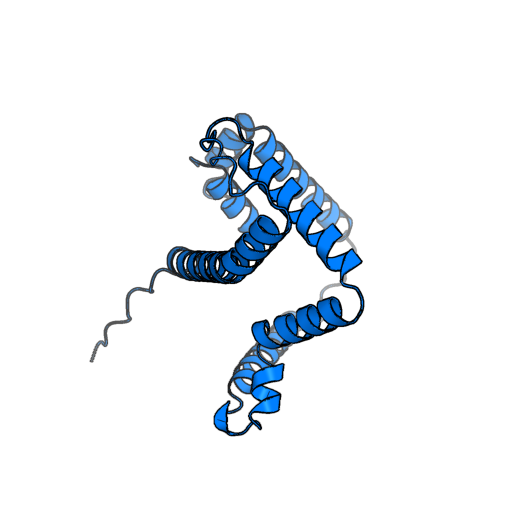05 ? 6.705 -9.620 -21.313 1.00 79.88 105 VAL A C 1
ATOM 754 O O . VAL A 1 105 ? 6.338 -9.298 -22.440 1.00 79.88 105 VAL A O 1
ATOM 757 N N . LEU A 1 106 ? 7.837 -9.160 -20.770 1.00 77.56 106 LEU A N 1
ATOM 758 C CA . LEU A 1 106 ? 8.739 -8.242 -21.469 1.00 77.56 106 LEU A CA 1
ATOM 759 C C . LEU A 1 106 ? 9.301 -8.867 -22.748 1.00 77.56 106 LEU A C 1
ATOM 761 O O . LEU A 1 106 ? 9.270 -8.222 -23.790 1.00 77.56 106 LEU A O 1
ATOM 765 N N . GLY A 1 107 ? 9.753 -10.122 -22.701 1.00 80.25 107 GLY A N 1
ATOM 766 C CA . GLY A 1 107 ? 10.247 -10.844 -23.875 1.00 80.25 107 GLY A CA 1
ATOM 767 C C . GLY A 1 107 ? 9.181 -10.984 -24.964 1.00 80.25 107 GLY A C 1
ATOM 768 O O . GLY A 1 107 ? 9.448 -10.705 -26.131 1.00 80.25 107 GLY A O 1
ATOM 769 N N . GLY A 1 108 ? 7.948 -11.326 -24.583 1.00 80.25 108 GLY A N 1
ATOM 770 C CA . GLY A 1 108 ? 6.806 -11.348 -25.497 1.00 80.25 108 GLY A CA 1
ATOM 771 C C . GLY A 1 108 ? 6.496 -9.968 -26.082 1.00 80.25 108 GLY A C 1
ATOM 772 O O . GLY A 1 108 ? 6.236 -9.853 -27.279 1.00 80.25 108 GLY A O 1
ATOM 773 N N . LEU A 1 109 ? 6.588 -8.910 -25.270 1.00 73.31 109 LEU A N 1
ATOM 774 C CA . LEU A 1 109 ? 6.386 -7.533 -25.722 1.00 73.31 109 LEU A CA 1
ATOM 775 C C . LEU A 1 109 ? 7.464 -7.092 -26.722 1.00 73.31 109 LEU A C 1
ATOM 777 O O . LEU A 1 109 ? 7.135 -6.438 -27.708 1.00 73.31 109 LEU A O 1
ATOM 781 N N . VAL A 1 110 ? 8.725 -7.477 -26.496 1.00 80.31 110 VAL A N 1
ATOM 782 C CA . VAL A 1 110 ? 9.849 -7.201 -27.407 1.00 80.31 110 VAL A CA 1
ATOM 783 C C . VAL A 1 110 ? 9.619 -7.859 -28.768 1.00 80.31 110 VAL A C 1
ATOM 785 O O . VAL A 1 110 ? 9.850 -7.221 -29.792 1.00 80.31 110 VAL A O 1
ATOM 788 N N . VAL A 1 111 ? 9.139 -9.107 -28.789 1.00 87.44 111 VAL A N 1
ATOM 789 C CA . VAL A 1 111 ? 8.886 -9.844 -30.039 1.00 87.44 111 VAL A CA 1
ATOM 790 C C . VAL A 1 111 ? 7.647 -9.319 -30.771 1.00 87.44 111 VAL A C 1
ATOM 792 O O . VAL A 1 111 ? 7.664 -9.216 -31.994 1.00 87.44 111 VAL A O 1
ATOM 795 N N . TRP A 1 112 ? 6.572 -8.982 -30.052 1.00 86.25 112 TRP A N 1
ATOM 796 C CA . TRP A 1 112 ? 5.307 -8.573 -30.674 1.00 86.25 112 TRP A CA 1
ATOM 797 C C . TRP A 1 112 ? 5.293 -7.086 -31.059 1.00 86.25 112 TRP A C 1
ATOM 799 O O . TRP A 1 112 ? 4.879 -6.735 -32.163 1.00 86.25 112 TRP A O 1
ATOM 809 N N . LYS A 1 113 ? 5.718 -6.186 -30.167 1.00 88.00 113 LYS A N 1
ATOM 810 C CA . LYS A 1 113 ? 5.600 -4.731 -30.362 1.00 88.00 113 LYS A CA 1
ATOM 811 C C . LYS A 1 113 ? 6.863 -3.986 -29.912 1.00 88.00 113 LYS A C 1
ATOM 813 O O . LYS A 1 113 ? 6.830 -3.285 -28.895 1.00 88.00 113 LYS A O 1
ATOM 818 N N . PRO A 1 114 ? 7.956 -4.055 -30.692 1.00 81.06 114 PRO A N 1
ATOM 819 C CA . PRO A 1 114 ? 9.206 -3.374 -30.350 1.00 81.06 114 PRO A CA 1
ATOM 820 C C . PRO A 1 114 ? 9.040 -1.847 -30.245 1.00 81.06 114 PRO A C 1
ATOM 822 O O . PRO A 1 114 ? 9.653 -1.213 -29.389 1.00 81.06 114 PRO A O 1
ATOM 825 N N . GLU A 1 115 ? 8.158 -1.254 -31.053 1.00 86.44 115 GLU A N 1
ATOM 826 C CA . GLU A 1 115 ? 7.876 0.190 -31.069 1.00 86.44 115 GLU A CA 1
ATOM 827 C C . GLU A 1 115 ? 7.218 0.674 -29.766 1.00 86.44 115 GLU A C 1
ATOM 829 O O . GLU A 1 115 ? 7.583 1.716 -29.218 1.00 86.44 115 GLU A O 1
ATOM 834 N N . ALA A 1 116 ? 6.283 -0.112 -29.217 1.00 75.88 116 ALA A N 1
ATOM 835 C CA . ALA A 1 116 ? 5.626 0.210 -27.952 1.00 75.88 116 ALA A CA 1
ATOM 836 C C . ALA A 1 116 ? 6.638 0.212 -26.798 1.00 75.88 116 ALA A C 1
ATOM 838 O O . ALA A 1 116 ? 6.601 1.092 -25.937 1.00 75.88 116 ALA A O 1
ATOM 839 N N . LEU A 1 117 ? 7.589 -0.724 -26.820 1.00 77.19 117 LEU A N 1
ATOM 840 C CA . LEU A 1 117 ? 8.631 -0.830 -25.806 1.00 77.19 117 LEU A CA 1
ATOM 841 C C . LEU A 1 117 ? 9.619 0.342 -25.878 1.00 77.19 117 LEU A C 1
ATOM 843 O O . LEU A 1 117 ? 9.993 0.881 -24.840 1.00 77.19 117 LEU A O 1
ATOM 847 N N . GLN A 1 118 ? 9.967 0.800 -27.085 1.00 77.69 118 GLN A N 1
ATOM 848 C CA . GLN A 1 118 ? 10.764 2.018 -27.272 1.00 77.69 118 GLN A CA 1
ATOM 849 C C . GLN A 1 118 ? 10.042 3.256 -26.726 1.00 77.69 118 GLN A C 1
ATOM 851 O O . GLN A 1 118 ? 10.647 4.050 -26.007 1.00 77.69 118 GLN A O 1
ATOM 856 N N . SER A 1 119 ? 8.740 3.398 -26.999 1.00 78.81 119 SER A N 1
ATOM 857 C CA . SER A 1 119 ? 7.953 4.533 -26.496 1.00 78.81 119 SER A CA 1
ATOM 858 C C . SER A 1 119 ? 7.812 4.525 -24.968 1.00 78.81 119 SER A C 1
ATOM 860 O O . SER A 1 119 ? 7.955 5.566 -24.327 1.00 78.81 119 SER A O 1
ATOM 862 N N . ALA A 1 120 ? 7.620 3.346 -24.368 1.00 73.62 120 ALA A N 1
ATOM 863 C CA . ALA A 1 120 ? 7.543 3.180 -22.921 1.00 73.62 120 ALA A CA 1
ATOM 864 C C . ALA A 1 120 ? 8.899 3.441 -22.252 1.00 73.62 120 ALA A C 1
ATOM 866 O O . ALA A 1 120 ? 8.954 4.108 -21.221 1.00 73.62 120 ALA A O 1
ATOM 867 N N . ALA A 1 121 ? 9.995 2.971 -22.857 1.00 78.12 121 ALA A N 1
ATOM 868 C CA . ALA A 1 121 ? 11.348 3.234 -22.377 1.00 78.12 121 ALA A CA 1
ATOM 869 C C . ALA A 1 121 ? 11.683 4.732 -22.429 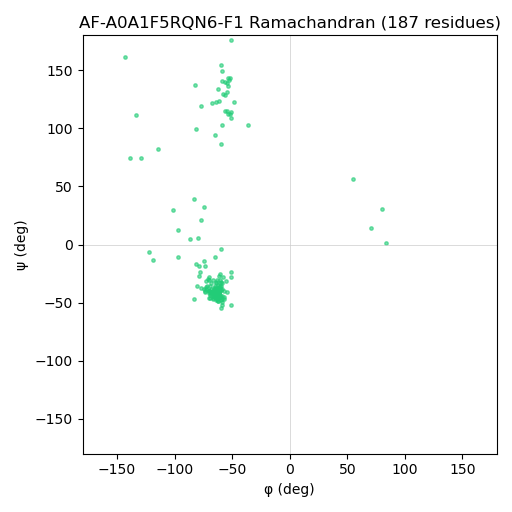1.00 78.12 121 ALA A C 1
ATOM 871 O O . ALA A 1 121 ? 12.204 5.274 -21.455 1.00 78.12 121 ALA A O 1
ATOM 872 N N . ALA A 1 122 ? 11.327 5.420 -23.519 1.00 78.50 122 ALA A N 1
ATOM 873 C CA . ALA A 1 122 ? 11.503 6.865 -23.640 1.00 78.50 122 ALA A CA 1
ATOM 874 C C . ALA A 1 122 ? 10.672 7.635 -22.598 1.00 78.50 122 ALA A C 1
ATOM 876 O O . ALA A 1 122 ? 11.189 8.550 -21.957 1.00 78.50 122 ALA A O 1
ATOM 877 N N . ALA A 1 123 ? 9.415 7.237 -22.373 1.00 75.56 123 ALA A N 1
ATOM 878 C CA . ALA A 1 123 ? 8.553 7.843 -21.358 1.00 75.56 123 ALA A CA 1
ATOM 879 C C . ALA A 1 123 ? 9.082 7.616 -19.932 1.00 75.56 123 ALA A C 1
ATOM 881 O O . ALA A 1 123 ? 9.112 8.549 -19.128 1.00 75.56 123 ALA A O 1
ATOM 882 N N . ALA A 1 124 ? 9.550 6.403 -19.625 1.00 76.31 124 ALA A N 1
ATOM 883 C CA . ALA A 1 124 ? 10.157 6.081 -18.338 1.00 76.31 124 ALA A CA 1
ATOM 884 C C . ALA A 1 124 ? 11.438 6.890 -18.104 1.00 76.31 124 ALA A C 1
ATOM 886 O O . ALA A 1 124 ? 11.629 7.431 -17.016 1.00 76.31 124 ALA A O 1
ATOM 887 N N . LEU A 1 125 ? 12.286 7.031 -19.128 1.00 78.81 125 LEU A N 1
ATOM 888 C CA . LEU A 1 125 ? 13.501 7.837 -19.053 1.00 78.81 125 LEU A CA 1
ATOM 889 C C . LEU A 1 125 ? 13.182 9.323 -18.841 1.00 78.81 125 LEU A C 1
ATOM 891 O O . LEU A 1 125 ? 13.801 9.953 -17.988 1.00 78.81 125 LEU A O 1
ATOM 895 N N . ALA A 1 126 ? 12.194 9.866 -19.555 1.00 76.12 126 ALA A N 1
ATOM 896 C CA . ALA A 1 126 ? 11.741 11.244 -19.374 1.00 76.12 126 ALA A CA 1
ATOM 897 C C . ALA A 1 126 ? 11.182 11.480 -17.961 1.00 76.12 126 ALA A C 1
ATOM 899 O O . ALA A 1 126 ? 11.474 12.500 -17.337 1.00 76.12 126 ALA A O 1
ATOM 900 N N . TRP A 1 127 ? 10.428 10.518 -17.424 1.00 74.00 127 TRP A N 1
ATOM 901 C CA . TRP A 1 127 ? 9.913 10.578 -16.057 1.00 74.00 127 TRP A CA 1
ATOM 902 C C . TRP A 1 127 ? 11.039 10.524 -15.015 1.00 74.00 127 TRP A C 1
ATOM 904 O O . TRP A 1 127 ? 11.060 11.337 -14.093 1.00 74.00 127 TRP A O 1
ATOM 914 N N . LEU A 1 128 ? 12.022 9.636 -15.197 1.00 73.12 128 LEU A N 1
ATOM 915 C CA . LEU A 1 128 ? 13.228 9.556 -14.363 1.00 73.12 128 LEU A CA 1
ATOM 916 C C . LEU A 1 128 ? 14.035 10.856 -14.404 1.00 73.12 128 LEU A C 1
ATOM 918 O O . LEU A 1 128 ? 14.432 11.365 -13.360 1.00 73.12 128 LEU A O 1
ATOM 922 N N . GLN A 1 129 ? 14.242 11.427 -15.589 1.00 74.31 129 GLN A N 1
ATOM 923 C CA . GLN A 1 129 ? 14.898 12.725 -15.743 1.00 74.31 129 GLN A CA 1
ATOM 924 C C . GLN A 1 129 ? 14.108 13.836 -15.041 1.00 74.31 129 GLN A C 1
ATOM 926 O O . GLN A 1 129 ? 14.713 14.666 -14.365 1.00 74.31 129 GLN A O 1
ATOM 931 N N . GLY A 1 130 ? 12.774 13.819 -15.127 1.00 69.25 130 GLY A N 1
ATOM 932 C CA . GLY A 1 130 ? 11.876 14.724 -14.403 1.00 69.25 130 GLY A CA 1
ATOM 933 C C . GLY A 1 130 ? 11.955 14.580 -12.878 1.00 69.25 130 GLY A C 1
ATOM 934 O O . GLY A 1 130 ? 11.956 15.574 -12.159 1.00 69.25 130 GLY A O 1
ATOM 935 N N . ALA A 1 131 ? 12.087 13.353 -12.372 1.00 65.38 131 ALA A N 1
ATOM 936 C CA . ALA A 1 131 ? 12.227 13.079 -10.942 1.00 65.38 131 ALA A CA 1
ATOM 937 C C . ALA A 1 131 ? 13.613 13.484 -10.399 1.00 65.38 131 ALA A C 1
ATOM 939 O O . ALA A 1 131 ? 13.733 13.993 -9.282 1.00 65.38 131 ALA A O 1
ATOM 940 N N . ILE A 1 132 ? 14.666 13.295 -11.202 1.00 60.47 132 ILE A N 1
ATOM 941 C CA . ILE A 1 132 ? 16.051 13.647 -10.850 1.00 60.47 132 ILE A CA 1
ATOM 942 C C . ILE A 1 132 ? 16.302 15.157 -10.994 1.00 60.47 132 ILE A C 1
ATOM 944 O O . ILE A 1 132 ? 17.158 15.696 -10.301 1.00 60.47 132 ILE A O 1
ATOM 948 N N . SER A 1 133 ? 15.519 15.873 -11.810 1.00 53.41 133 SER A N 1
ATOM 949 C CA . SER A 1 133 ? 15.610 17.336 -11.971 1.00 53.41 133 SER A CA 1
ATOM 950 C C . SER A 1 133 ? 14.987 18.142 -10.821 1.00 53.41 133 SER A C 1
ATOM 952 O O . SER A 1 133 ? 14.766 19.349 -10.939 1.00 53.41 133 SER A O 1
ATOM 954 N N . THR A 1 134 ? 14.838 17.530 -9.642 1.00 49.91 134 THR A N 1
ATOM 955 C CA . THR A 1 134 ? 14.929 18.308 -8.402 1.00 49.91 134 THR A CA 1
ATOM 956 C C . THR A 1 134 ? 16.295 19.026 -8.392 1.00 49.91 134 THR A C 1
ATOM 958 O O . THR A 1 134 ? 17.321 18.403 -8.664 1.00 49.91 134 THR A O 1
ATOM 961 N N . PRO A 1 135 ? 16.357 20.350 -8.158 1.00 49.38 135 PRO A N 1
ATOM 962 C CA . PRO A 1 135 ? 17.426 21.224 -8.671 1.00 49.38 135 PRO A CA 1
ATOM 963 C C . PRO A 1 135 ? 18.803 21.108 -7.976 1.00 49.38 135 PRO A C 1
ATOM 965 O O . PRO A 1 135 ? 19.518 22.101 -7.860 1.00 49.38 135 PRO A O 1
ATOM 968 N N . ARG A 1 136 ? 19.214 19.933 -7.483 1.00 50.19 136 ARG A N 1
ATOM 969 C CA . ARG A 1 136 ? 20.473 19.765 -6.733 1.00 50.19 136 ARG A CA 1
ATOM 970 C C . ARG A 1 136 ? 21.480 18.765 -7.288 1.00 50.19 136 ARG A C 1
ATOM 972 O O . ARG A 1 136 ? 22.596 18.742 -6.778 1.00 50.19 136 ARG A O 1
ATOM 979 N N . LEU A 1 137 ? 21.159 17.991 -8.321 1.00 47.94 137 LEU A N 1
ATOM 980 C CA . LEU A 1 137 ? 22.113 17.044 -8.909 1.00 47.94 137 LEU A CA 1
ATOM 981 C C . LEU A 1 137 ? 22.192 17.223 -10.424 1.00 47.94 137 LEU A C 1
ATOM 983 O O . LEU A 1 137 ? 21.694 16.413 -11.202 1.00 47.94 137 LEU A O 1
ATOM 987 N N . SER A 1 138 ? 22.849 18.300 -10.850 1.00 47.00 138 SER A N 1
ATOM 988 C CA . SER A 1 138 ? 23.360 18.426 -12.213 1.00 47.00 138 SER A CA 1
ATOM 989 C C . SER A 1 138 ? 24.447 17.369 -12.415 1.00 47.00 138 SER A C 1
ATOM 991 O O . SER A 1 138 ? 25.609 17.560 -12.055 1.00 47.00 138 SER A O 1
ATOM 993 N N . LEU A 1 139 ? 24.054 16.216 -12.955 1.00 51.88 139 LEU A N 1
ATOM 994 C CA . LEU A 1 139 ? 25.001 15.221 -13.439 1.00 51.88 139 LEU A CA 1
ATOM 995 C C . LEU A 1 139 ? 25.811 15.838 -14.593 1.00 51.88 139 LEU A C 1
ATOM 997 O O . LEU A 1 139 ? 25.223 16.476 -15.472 1.00 51.88 139 LEU A O 1
ATOM 1001 N N . PRO A 1 140 ? 27.145 15.673 -14.608 1.00 53.66 140 PRO A N 1
ATOM 1002 C CA . PRO A 1 140 ? 27.968 16.136 -15.713 1.00 53.66 140 PRO A CA 1
ATOM 1003 C C . PRO A 1 140 ? 27.489 15.467 -17.002 1.00 53.66 140 PRO A C 1
ATOM 1005 O O . PRO A 1 140 ? 27.324 14.248 -17.058 1.00 53.66 140 PRO A O 1
ATOM 1008 N N . THR A 1 141 ? 27.252 16.273 -18.035 1.00 57.75 141 THR A N 1
ATOM 1009 C CA . THR A 1 141 ? 26.950 15.799 -19.387 1.00 57.75 141 THR A CA 1
ATOM 1010 C C . THR A 1 141 ? 28.007 14.785 -19.810 1.00 57.75 141 THR A C 1
ATOM 1012 O O . THR A 1 141 ? 29.184 15.127 -19.940 1.00 57.75 141 THR A O 1
ATOM 1015 N N . LEU A 1 142 ? 27.586 13.531 -19.986 1.00 54.59 142 LEU A N 1
ATOM 1016 C CA . LEU A 1 142 ? 28.445 12.460 -20.477 1.00 54.59 142 LEU A CA 1
ATOM 1017 C C . LEU A 1 142 ? 28.992 12.847 -21.864 1.00 54.59 142 LEU A C 1
ATOM 1019 O O . LEU A 1 142 ? 28.261 13.433 -22.667 1.00 54.59 142 LEU A O 1
ATOM 1023 N N . PRO A 1 143 ? 30.267 12.549 -22.162 1.00 56.09 143 PRO A N 1
ATOM 1024 C CA . PRO A 1 143 ? 30.871 12.899 -23.440 1.00 56.09 143 PRO A CA 1
ATOM 1025 C C . PRO A 1 143 ? 30.130 12.245 -24.622 1.00 56.09 143 PRO A C 1
ATOM 1027 O O . PRO A 1 143 ? 29.545 11.166 -24.507 1.00 56.09 143 PRO A O 1
ATOM 1030 N N . HIS A 1 144 ? 30.229 12.884 -25.792 1.00 55.50 144 HIS A N 1
ATOM 1031 C CA . HIS A 1 144 ? 29.483 12.588 -27.023 1.00 55.50 144 HIS A CA 1
ATOM 1032 C C . HIS A 1 144 ? 29.452 11.137 -27.572 1.00 55.50 144 HIS A C 1
ATOM 1034 O O . HIS A 1 144 ? 28.478 10.851 -28.273 1.00 55.50 144 HIS A O 1
ATOM 1040 N N . PRO A 1 145 ? 30.390 10.191 -27.308 1.00 57.53 145 PRO A N 1
ATOM 1041 C CA . PRO A 1 145 ? 30.278 8.828 -27.856 1.00 57.53 145 PRO A CA 1
ATOM 1042 C C . PRO A 1 145 ? 29.075 8.012 -27.347 1.00 57.53 145 PRO A C 1
ATOM 1044 O O . PRO A 1 145 ? 28.770 6.976 -27.925 1.00 57.53 145 PRO A O 1
ATOM 1047 N N . TYR A 1 146 ? 28.363 8.475 -26.313 1.00 54.16 146 TYR A N 1
ATOM 1048 C CA . TYR A 1 146 ? 27.133 7.847 -25.802 1.00 54.16 146 TYR A CA 1
ATOM 1049 C C . TYR A 1 146 ? 25.842 8.489 -26.347 1.00 54.16 146 TYR A C 1
ATOM 1051 O O . TYR A 1 146 ? 24.753 8.256 -25.823 1.00 54.16 146 TYR A O 1
ATOM 1059 N N . GLY A 1 147 ? 25.947 9.335 -27.378 1.00 60.00 147 GLY A N 1
ATOM 1060 C CA . GLY A 1 147 ? 24.795 9.959 -28.036 1.00 60.00 147 GLY A CA 1
ATOM 1061 C C . GLY A 1 147 ? 24.002 9.015 -28.945 1.00 60.00 147 GLY A C 1
ATOM 1062 O O . GLY A 1 147 ? 22.888 9.355 -29.331 1.00 60.00 147 GLY A O 1
ATOM 1063 N N . ASP A 1 148 ? 24.558 7.848 -29.282 1.00 74.06 148 ASP A N 1
ATOM 1064 C CA . ASP A 1 148 ? 23.870 6.859 -30.109 1.00 74.06 148 ASP A CA 1
ATOM 1065 C C . ASP A 1 148 ? 22.664 6.273 -29.339 1.00 74.06 148 ASP A C 1
ATOM 1067 O O . ASP A 1 148 ? 22.845 5.711 -28.249 1.00 74.06 148 ASP A O 1
ATOM 1071 N N . PRO A 1 149 ? 21.432 6.384 -29.876 1.00 66.69 149 PRO A N 1
ATOM 1072 C CA . PRO A 1 149 ? 20.227 5.884 -29.217 1.00 66.69 149 PRO A CA 1
ATOM 1073 C C . PRO A 1 149 ? 20.281 4.378 -28.921 1.00 66.69 149 PRO A C 1
ATOM 1075 O O . PRO A 1 149 ? 19.693 3.938 -27.931 1.00 66.69 149 PRO A O 1
ATOM 1078 N N . LEU A 1 150 ? 21.014 3.580 -29.707 1.00 67.88 150 LEU A N 1
ATOM 1079 C CA . LEU A 1 150 ? 21.178 2.145 -29.448 1.00 67.88 150 LEU A CA 1
ATOM 1080 C C . LEU A 1 150 ? 22.071 1.877 -28.231 1.00 67.88 150 LEU A C 1
ATOM 1082 O O . LEU A 1 150 ? 21.803 0.959 -27.454 1.00 67.88 150 LEU A O 1
ATOM 1086 N N . VAL A 1 151 ? 23.096 2.703 -28.021 1.00 69.44 151 VAL A N 1
ATOM 1087 C CA . VAL A 1 151 ? 23.980 2.613 -26.849 1.00 69.44 151 VAL A CA 1
ATOM 1088 C C . VAL A 1 151 ? 23.233 3.039 -25.586 1.00 69.44 151 VAL A C 1
ATOM 1090 O O . VAL A 1 151 ? 23.354 2.385 -24.549 1.00 69.44 151 VAL A O 1
ATOM 1093 N N . GLN A 1 152 ? 22.398 4.078 -25.677 1.00 68.75 152 GLN A N 1
ATOM 1094 C CA . GLN A 1 152 ? 21.530 4.498 -24.572 1.00 68.75 152 GLN A CA 1
ATOM 1095 C C . GLN A 1 152 ? 20.491 3.433 -24.222 1.00 68.75 152 GLN A C 1
ATOM 1097 O O . GLN A 1 152 ? 20.274 3.159 -23.042 1.00 68.75 152 GLN A O 1
ATOM 1102 N N . LEU A 1 153 ? 19.898 2.785 -25.229 1.00 72.00 153 LEU A N 1
ATOM 1103 C CA . LEU A 1 153 ? 18.975 1.671 -25.028 1.00 72.00 153 LEU A CA 1
ATOM 1104 C C . LEU A 1 153 ? 19.675 0.490 -24.340 1.00 72.00 153 LEU A C 1
ATOM 1106 O O . LEU A 1 153 ? 19.139 -0.062 -23.380 1.00 72.00 153 LEU A O 1
ATOM 1110 N N . GLY A 1 154 ? 20.891 0.144 -24.775 1.00 71.88 154 GLY A N 1
ATOM 1111 C CA . GLY A 1 154 ? 21.706 -0.899 -24.148 1.00 71.88 154 GLY A CA 1
ATOM 1112 C C . GLY A 1 154 ? 22.049 -0.589 -22.688 1.00 71.88 154 GLY A C 1
ATOM 1113 O O . GLY A 1 154 ? 21.906 -1.454 -21.825 1.00 71.88 154 GLY A O 1
ATOM 1114 N N . LEU A 1 155 ? 22.427 0.656 -22.388 1.00 73.06 155 LEU A N 1
ATOM 1115 C CA . LEU A 1 155 ? 22.676 1.126 -21.021 1.00 73.06 155 LEU A CA 1
ATOM 1116 C C . LEU A 1 155 ? 21.410 1.103 -20.157 1.00 73.06 155 LEU A C 1
ATOM 1118 O O . LEU A 1 155 ? 21.472 0.665 -19.011 1.00 73.06 155 LEU A O 1
ATOM 1122 N N . ALA A 1 156 ? 20.262 1.519 -20.695 1.00 71.88 156 ALA A N 1
ATOM 1123 C CA . ALA A 1 156 ? 18.985 1.478 -19.983 1.00 71.88 156 ALA A CA 1
ATOM 1124 C C . ALA A 1 156 ? 18.559 0.033 -19.661 1.00 71.88 156 ALA A C 1
ATOM 1126 O O . ALA A 1 156 ? 18.149 -0.260 -18.536 1.00 71.88 156 ALA A O 1
ATOM 1127 N N . LEU A 1 157 ? 18.726 -0.887 -20.616 1.00 74.31 157 LEU A N 1
ATOM 1128 C CA . LEU A 1 157 ? 18.492 -2.321 -20.415 1.00 74.31 157 LEU A CA 1
ATOM 1129 C C . LEU A 1 157 ? 19.469 -2.942 -19.412 1.00 74.31 157 LEU A C 1
ATOM 1131 O O . LEU A 1 157 ? 19.056 -3.767 -18.600 1.00 74.31 157 LEU A O 1
ATOM 1135 N N . ALA A 1 158 ? 20.735 -2.525 -19.416 1.00 71.81 158 ALA A N 1
ATOM 1136 C CA . ALA A 1 158 ? 21.722 -2.969 -18.434 1.00 71.81 158 ALA A CA 1
ATOM 1137 C C . ALA A 1 158 ? 21.467 -2.389 -17.029 1.00 71.81 158 ALA A C 1
ATOM 1139 O O . ALA A 1 158 ? 21.778 -3.036 -16.029 1.00 71.81 158 ALA A O 1
ATOM 1140 N N . ALA A 1 159 ? 20.871 -1.196 -16.934 1.00 76.06 159 ALA A N 1
ATOM 1141 C CA . ALA A 1 159 ? 20.550 -0.542 -15.667 1.00 76.06 159 ALA A CA 1
ATOM 1142 C C . ALA A 1 159 ? 19.279 -1.100 -15.000 1.00 76.06 159 ALA A C 1
ATOM 1144 O O . ALA A 1 159 ? 19.179 -1.076 -13.775 1.00 76.06 159 ALA A O 1
ATOM 1145 N N . LEU A 1 160 ? 18.332 -1.643 -15.773 1.00 78.88 160 LEU A N 1
ATOM 1146 C CA . LEU A 1 160 ? 17.093 -2.262 -15.278 1.00 78.88 160 LEU A CA 1
ATOM 1147 C C . LEU A 1 160 ? 17.296 -3.324 -14.178 1.00 78.88 160 LEU A C 1
ATOM 1149 O O . LEU A 1 160 ? 16.669 -3.192 -13.123 1.00 78.88 160 LEU A O 1
ATOM 1153 N N . PRO A 1 161 ? 18.160 -4.348 -14.343 1.00 74.38 161 PRO A N 1
ATOM 1154 C CA . PRO A 1 161 ? 18.404 -5.320 -13.278 1.00 74.38 161 PRO A CA 1
ATOM 1155 C C . PRO A 1 161 ? 19.042 -4.670 -12.047 1.00 74.38 161 PRO A C 1
ATOM 1157 O O . PRO A 1 161 ? 18.745 -5.070 -10.924 1.00 74.38 161 PRO A O 1
ATOM 1160 N N . PHE A 1 162 ? 19.861 -3.633 -12.235 1.00 68.44 162 PHE A N 1
ATOM 1161 C CA . PHE A 1 162 ? 20.483 -2.898 -11.136 1.00 68.44 162 PHE A CA 1
ATOM 1162 C C . PHE A 1 162 ? 19.456 -2.075 -10.351 1.00 68.44 162 PHE A C 1
ATOM 1164 O O . PHE A 1 162 ? 19.487 -2.065 -9.123 1.00 68.44 162 PHE A O 1
ATOM 1171 N N . ALA A 1 163 ? 18.507 -1.442 -11.042 1.00 74.88 163 ALA A N 1
ATOM 1172 C CA . ALA A 1 163 ? 17.400 -0.717 -10.427 1.00 74.88 163 ALA A CA 1
ATOM 1173 C C . ALA A 1 163 ? 16.453 -1.664 -9.676 1.00 74.88 163 ALA A C 1
ATOM 1175 O O . ALA A 1 163 ? 16.061 -1.372 -8.547 1.00 74.88 163 ALA A O 1
ATOM 1176 N N . ALA A 1 164 ? 16.139 -2.826 -10.258 1.00 75.44 164 ALA A N 1
ATOM 1177 C CA . ALA A 1 164 ? 15.344 -3.857 -9.594 1.00 75.44 164 ALA A CA 1
ATOM 1178 C C . ALA A 1 164 ? 16.052 -4.395 -8.339 1.00 75.44 164 ALA A C 1
ATOM 1180 O O . ALA A 1 164 ? 15.433 -4.519 -7.280 1.00 75.44 164 ALA A O 1
ATOM 1181 N N . TRP A 1 165 ? 17.359 -4.655 -8.431 1.00 87.75 165 TRP A N 1
ATOM 1182 C CA . TRP A 1 165 ? 18.171 -5.089 -7.296 1.00 87.75 165 TRP A CA 1
ATOM 1183 C C . TRP A 1 165 ? 18.255 -4.017 -6.204 1.00 87.75 165 TRP A C 1
ATOM 1185 O O . TRP A 1 165 ? 18.055 -4.323 -5.030 1.00 87.75 165 TRP A O 1
ATOM 1195 N N . ALA A 1 166 ? 18.476 -2.755 -6.580 1.00 76.69 166 ALA A N 1
ATOM 1196 C CA . ALA A 1 166 ? 18.506 -1.631 -5.651 1.00 76.69 166 ALA A CA 1
ATOM 1197 C C . ALA A 1 166 ? 17.151 -1.433 -4.955 1.00 76.69 166 ALA A C 1
ATOM 1199 O O . ALA A 1 166 ? 17.118 -1.256 -3.740 1.00 76.69 166 ALA A O 1
ATOM 1200 N N . GLY A 1 167 ? 16.039 -1.532 -5.692 1.00 78.06 167 GLY A N 1
ATOM 1201 C CA . GLY A 1 167 ? 14.688 -1.466 -5.131 1.00 78.06 167 GLY A CA 1
ATOM 1202 C C . GLY A 1 167 ? 14.412 -2.602 -4.146 1.00 78.06 167 GLY A C 1
ATOM 1203 O O . GLY A 1 167 ? 13.918 -2.362 -3.045 1.00 78.06 167 GLY A O 1
ATOM 1204 N N . TRP A 1 168 ? 14.808 -3.830 -4.490 1.00 90.75 168 TRP A N 1
ATOM 1205 C CA . TRP A 1 168 ? 14.702 -4.977 -3.587 1.00 90.75 168 TRP A CA 1
ATOM 1206 C C . TRP A 1 168 ? 15.565 -4.816 -2.327 1.00 90.75 168 TRP A C 1
ATOM 1208 O O . TRP A 1 168 ? 15.105 -5.101 -1.220 1.00 90.75 168 TRP A O 1
ATOM 1218 N N . ALA A 1 169 ? 16.798 -4.324 -2.468 1.00 82.31 169 ALA A N 1
ATOM 1219 C CA . ALA A 1 169 ? 17.686 -4.060 -1.341 1.00 82.31 169 ALA A CA 1
ATOM 1220 C C . ALA A 1 169 ? 17.123 -2.967 -0.418 1.00 82.31 169 ALA A C 1
ATOM 1222 O O . ALA A 1 169 ? 17.14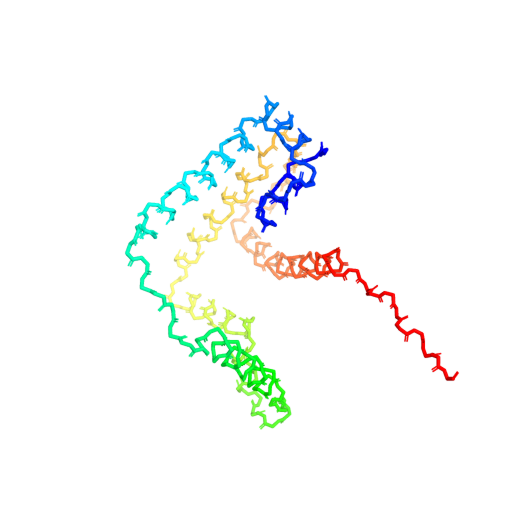6 -3.136 0.803 1.00 82.31 169 ALA A O 1
ATOM 1223 N N . LEU A 1 170 ? 16.563 -1.891 -0.984 1.00 82.19 170 LEU A N 1
ATOM 1224 C CA . LEU A 1 170 ? 15.891 -0.836 -0.222 1.00 82.19 170 LEU A CA 1
ATOM 1225 C C . LEU A 1 170 ? 14.675 -1.380 0.533 1.00 82.19 170 LEU A C 1
ATOM 1227 O O . LEU A 1 170 ? 14.507 -1.086 1.714 1.00 82.19 170 LEU A O 1
ATOM 1231 N N . TYR A 1 171 ? 13.864 -2.211 -0.126 1.00 79.38 171 TYR A N 1
ATOM 1232 C CA . TYR A 1 171 ? 12.714 -2.867 0.490 1.00 79.38 171 TYR A CA 1
ATOM 1233 C C . TYR A 1 171 ? 13.14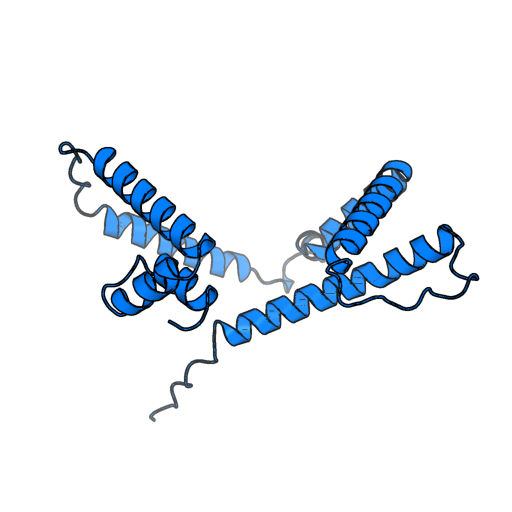3 -3.729 1.685 1.00 79.38 171 TYR A C 1
ATOM 1235 O O . TYR A 1 171 ? 12.672 -3.516 2.801 1.00 79.38 171 TYR A O 1
ATOM 1243 N N . ARG A 1 172 ? 14.126 -4.619 1.500 1.00 83.00 172 ARG A N 1
ATOM 1244 C CA . ARG A 1 172 ? 14.685 -5.447 2.585 1.00 83.00 172 ARG A CA 1
ATOM 1245 C C . ARG A 1 172 ? 15.282 -4.624 3.718 1.00 83.00 172 ARG A C 1
ATOM 1247 O O . ARG A 1 172 ? 15.219 -5.030 4.876 1.00 83.00 172 ARG A O 1
ATOM 1254 N N . TRP A 1 173 ? 15.902 -3.499 3.395 1.00 84.31 173 TRP A N 1
ATOM 1255 C CA . TRP A 1 173 ? 16.432 -2.589 4.398 1.00 84.31 173 TRP A CA 1
ATOM 1256 C C . TRP A 1 173 ? 15.304 -1.912 5.188 1.00 84.31 173 TRP A C 1
ATOM 1258 O O . TRP A 1 173 ? 15.375 -1.869 6.414 1.00 84.31 173 TRP A O 1
ATOM 1268 N N . SER A 1 174 ? 14.229 -1.489 4.518 1.00 79.94 174 SER A N 1
ATOM 1269 C CA . SER A 1 174 ? 13.042 -0.918 5.166 1.00 79.94 174 SER A CA 1
ATOM 1270 C C . SER A 1 174 ? 12.346 -1.918 6.098 1.00 79.94 174 SER A C 1
ATOM 1272 O O . SER A 1 174 ? 12.003 -1.552 7.221 1.00 79.94 174 SER A O 1
ATOM 1274 N N . GLU A 1 175 ? 12.260 -3.200 5.716 1.00 78.69 175 GLU A N 1
ATOM 1275 C CA . GLU A 1 175 ? 11.724 -4.262 6.583 1.00 78.69 175 GLU A CA 1
ATOM 1276 C C . GLU A 1 175 ? 12.491 -4.350 7.913 1.00 78.69 175 GLU A C 1
ATOM 1278 O O . GLU A 1 175 ? 11.884 -4.497 8.973 1.00 78.69 175 GLU A O 1
ATOM 1283 N N . ARG A 1 176 ? 13.824 -4.204 7.882 1.00 80.12 176 ARG A N 1
ATOM 1284 C CA . ARG A 1 176 ? 14.672 -4.255 9.090 1.00 80.12 176 ARG A CA 1
ATOM 1285 C C . ARG A 1 176 ? 14.491 -3.049 10.007 1.00 80.12 176 ARG A C 1
ATOM 1287 O O . ARG A 1 176 ? 14.739 -3.162 11.203 1.00 80.12 176 ARG A O 1
ATOM 1294 N N . LEU A 1 177 ? 14.117 -1.899 9.452 1.00 79.69 177 LEU A N 1
ATOM 1295 C CA . LEU A 1 177 ? 13.867 -0.690 10.234 1.00 79.69 177 LEU A CA 1
ATOM 1296 C C . LEU A 1 177 ? 12.479 -0.701 10.874 1.00 79.69 177 LEU A C 1
ATOM 1298 O O . LEU A 1 177 ? 12.325 -0.217 11.993 1.00 79.69 177 LEU A O 1
ATOM 1302 N N . VAL A 1 178 ? 11.486 -1.256 10.175 1.00 84.06 178 VAL A N 1
ATOM 1303 C CA . VAL A 1 178 ? 10.101 -1.350 10.659 1.00 84.06 178 VAL A CA 1
ATOM 1304 C C . VAL A 1 178 ? 9.941 -2.480 11.681 1.00 84.06 178 VAL A C 1
ATOM 1306 O O . VAL A 1 178 ? 9.246 -2.308 12.680 1.00 84.06 178 VAL A O 1
ATOM 1309 N N . CYS A 1 179 ? 10.633 -3.604 11.485 1.00 72.12 179 CYS A N 1
ATOM 1310 C CA . CYS A 1 179 ? 10.706 -4.701 12.448 1.00 72.12 179 CYS A CA 1
ATOM 1311 C C . CYS A 1 179 ? 12.142 -4.851 12.968 1.00 72.12 179 CYS A C 1
ATOM 1313 O O . CYS A 1 179 ? 12.877 -5.719 12.482 1.00 72.12 179 CYS A O 1
ATOM 1315 N N . PRO A 1 180 ? 12.572 -4.048 13.963 1.00 66.06 180 PRO A N 1
ATOM 1316 C CA . PRO A 1 180 ? 13.804 -4.361 14.668 1.00 66.06 180 PRO A CA 1
ATOM 1317 C C . PRO A 1 180 ? 13.677 -5.781 15.241 1.00 66.06 180 PRO A C 1
ATOM 1319 O O . PRO A 1 180 ? 12.590 -6.145 15.705 1.00 66.06 180 PRO A O 1
ATOM 1322 N N . PRO A 1 181 ? 14.741 -6.605 15.198 1.00 66.62 181 PRO A N 1
ATOM 1323 C CA . PRO A 1 181 ? 14.710 -7.926 15.805 1.00 66.62 181 PRO A CA 1
ATOM 1324 C C . PRO A 1 181 ? 14.274 -7.754 17.258 1.00 66.62 181 PRO A C 1
ATOM 1326 O O . PRO A 1 181 ? 14.969 -7.109 18.047 1.00 66.62 181 PRO A O 1
ATOM 1329 N N . GLY A 1 182 ? 13.078 -8.261 17.577 1.00 67.06 182 GLY A N 1
ATOM 1330 C CA . GLY A 1 182 ? 12.545 -8.203 18.930 1.00 67.06 182 GLY A CA 1
ATOM 1331 C C . GLY A 1 182 ? 13.589 -8.781 19.882 1.00 67.06 182 GLY A C 1
ATOM 1332 O O . GLY A 1 182 ? 14.281 -9.726 19.487 1.00 67.06 182 GLY A O 1
ATOM 1333 N N . PRO A 1 183 ? 13.763 -8.207 21.088 1.00 63.75 183 PRO A N 1
ATOM 1334 C CA . PRO A 1 183 ? 14.743 -8.701 22.041 1.00 63.75 183 PRO A CA 1
ATOM 1335 C C . PRO A 1 183 ? 14.493 -10.191 22.198 1.00 63.75 183 PRO A C 1
ATOM 1337 O O . PRO A 1 183 ? 13.416 -10.593 22.645 1.00 63.75 183 PRO A O 1
ATOM 1340 N N . GLY A 1 184 ? 15.450 -10.991 21.715 1.00 57.75 184 GLY A N 1
ATOM 1341 C CA . GLY A 1 184 ? 15.344 -12.436 21.731 1.00 57.75 184 GLY A CA 1
ATOM 1342 C C . GLY A 1 184 ? 14.917 -12.828 23.130 1.00 57.75 184 GLY A C 1
ATOM 1343 O O . GLY A 1 184 ? 15.555 -12.413 24.101 1.00 57.75 184 GLY A O 1
ATOM 1344 N N . LEU A 1 185 ? 13.794 -13.542 23.226 1.00 52.91 185 LEU A N 1
ATOM 1345 C CA . LEU A 1 185 ? 13.371 -14.199 24.450 1.00 52.91 185 LEU A CA 1
ATOM 1346 C C . LEU A 1 185 ? 14.486 -15.178 24.798 1.00 52.91 185 LEU A C 1
ATOM 1348 O O . LEU A 1 185 ? 14.501 -16.325 24.359 1.00 52.91 185 LEU A O 1
ATOM 1352 N N . GLY A 1 186 ? 15.480 -14.657 25.515 1.00 55.16 186 GLY A N 1
ATOM 1353 C CA . GLY A 1 186 ? 16.566 -15.411 26.083 1.00 55.16 186 GLY A CA 1
ATOM 1354 C C . GLY A 1 186 ? 15.923 -16.498 26.912 1.00 55.16 186 GLY A C 1
ATOM 1355 O O . GLY A 1 186 ? 15.199 -16.210 27.866 1.00 55.16 186 GLY A O 1
ATOM 1356 N N . HIS A 1 187 ? 16.158 -17.728 26.468 1.00 53.47 187 HIS A N 1
ATOM 1357 C CA . HIS A 1 187 ? 15.913 -18.954 27.194 1.00 53.47 187 HIS A CA 1
ATOM 1358 C C . HIS A 1 187 ? 16.210 -18.746 28.685 1.00 53.47 187 HIS A C 1
ATOM 1360 O O . HIS A 1 187 ? 17.367 -18.722 29.101 1.00 53.47 187 HIS A O 1
ATOM 1366 N N . ARG A 1 188 ? 15.156 -18.592 29.491 1.00 50.25 188 ARG A N 1
ATOM 1367 C CA . ARG A 1 188 ? 15.209 -18.968 30.900 1.00 50.25 188 ARG A CA 1
ATOM 1368 C C . ARG A 1 188 ? 14.972 -20.470 30.931 1.00 50.25 188 ARG A C 1
ATOM 1370 O O . ARG A 1 188 ? 13.844 -20.915 30.735 1.00 50.25 188 ARG A O 1
ATOM 1377 N N . VAL A 1 189 ? 16.073 -21.205 31.049 1.00 64.69 189 VAL A N 1
ATOM 1378 C CA . VAL A 1 189 ? 16.095 -22.576 31.571 1.00 64.69 189 VAL A CA 1
ATOM 1379 C C . VAL A 1 189 ? 15.897 -22.499 33.080 1.00 64.69 189 VAL A C 1
ATOM 1381 O O . VAL A 1 189 ? 16.453 -21.548 33.679 1.00 64.69 189 VAL A O 1
#

Secondary structure (DSSP, 8-state):
--SHHHHHHHHHTT--STTHHHHHHHHHH-HHHHHHHHHHHHHHHHHHHHT-TT-PPPPTTHHHHHHHHHHHHHHHHHHHHTS-GGGS-HHHHHHHSHHHHHHHHHHHHHHH-HHHHHHHHHHHHHHHHHHHTSTT-------GGG--HHHHHHHHHHHHHHHHHHHHHHHHHHHHHHS----------

Solvent-accessible surface area (backbone atoms only — not comparable to full-atom values): 11181 Å² total; per-residue (Å²): 102,92,49,70,71,56,46,51,55,39,52,75,66,67,58,48,79,79,61,44,69,38,43,52,56,46,27,76,75,30,73,68,54,39,50,53,52,50,52,52,52,53,49,52,51,52,49,54,60,72,58,36,100,76,64,71,76,75,60,89,64,46,66,62,52,52,53,52,50,50,52,54,50,52,52,50,51,54,53,62,69,60,52,58,74,84,78,49,56,72,67,56,53,45,58,70,33,68,68,47,43,50,49,52,52,51,53,51,40,52,74,76,40,51,66,59,51,52,53,50,50,51,52,50,50,53,49,48,52,59,67,53,62,51,96,80,63,86,71,77,82,74,68,74,89,61,69,45,67,68,56,44,50,50,50,52,61,62,42,47,62,53,51,53,49,51,51,51,52,50,50,58,51,49,51,49,69,78,52,58,82,67,82,73,82,70,82,80,125

Mean predicted aligned error: 16.97 Å

Sequence (189 aa):
MRSCDEFERWLDQGSPAAGALDARAHAGGCASCAAAERAALELEAALATAHGPAVTPAPPGFTPRVMARIAAFEEARVAAWALDDAALPWWVRAAAQPATALACVLGGLVVWKPEALQSAAAAALAWLQGAISTPRLSLPTLPHPYGDPLVQLGLALAALPFAAWAGWALYRWSERLVCPPGPGLGHRV

Foldseek 3Di:
DPDPVVLVVCVVVVNDPVCNVVSVVVLVVDVVSVVVVVVSVVVVVVVDVVCPPPNPPDPPCPVVVVVVVVVVVVVVVVVVVVPPLVPDDPVVNLCPDPVSVVVVVVVVCCVPPVPVVVVVLVVVVVVVVVVVPPPDDPDPDDDDVCVPVVSVVVVSVVCVVVVVVVVVVVVVVVVCVVDPPDPPPPDPD

pLDDT: mean 79.04, std 13.44, range [47.0, 97.69]

Radius of gyration: 25.6 Å; Cα contacts (8 Å, |Δi|>4): 40; chains: 1; bounding box: 61×56×63 Å